Protein AF-A0A497MK17-F1 (afdb_monomer_lite)

Radius of gyration: 34.07 Å; chains: 1; bounding box: 83×104×86 Å

Structure (mmCIF, N/CA/C/O backbone):
data_AF-A0A497MK17-F1
#
_entry.id   AF-A0A497MK17-F1
#
loop_
_atom_site.group_PDB
_atom_site.id
_atom_site.type_symbol
_atom_site.label_atom_id
_atom_site.label_alt_id
_atom_site.label_comp_id
_atom_site.label_asym_id
_atom_site.label_entity_id
_atom_site.label_seq_id
_atom_site.pdbx_PDB_ins_code
_atom_site.Cartn_x
_atom_site.Cartn_y
_atom_site.Cartn_z
_atom_site.occupancy
_atom_site.B_iso_or_equiv
_atom_site.auth_seq_id
_atom_site.auth_comp_id
_atom_site.auth_asym_id
_atom_site.auth_atom_id
_atom_site.pdbx_PDB_model_num
ATOM 1 N N . MET A 1 1 ? 53.153 -85.522 34.884 1.00 36.31 1 MET A N 1
ATOM 2 C CA . MET A 1 1 ? 54.191 -84.883 35.712 1.00 36.31 1 MET A CA 1
ATOM 3 C C . MET A 1 1 ? 54.367 -83.463 35.193 1.00 36.31 1 MET A C 1
ATOM 5 O O . MET A 1 1 ? 54.754 -83.305 34.047 1.00 36.31 1 MET A O 1
ATOM 9 N N . ASP A 1 2 ? 53.894 -82.508 35.996 1.00 34.88 2 ASP A N 1
ATOM 10 C CA . ASP A 1 2 ? 54.235 -81.077 36.121 1.00 34.88 2 ASP A CA 1
ATOM 11 C C . ASP A 1 2 ? 54.363 -80.155 34.881 1.00 34.88 2 ASP A C 1
ATOM 13 O O . ASP A 1 2 ? 55.391 -80.117 34.222 1.00 34.88 2 ASP A O 1
ATOM 17 N N . ASN A 1 3 ? 53.270 -79.407 34.616 1.00 34.56 3 ASN A N 1
ATOM 18 C CA . ASN A 1 3 ? 53.079 -77.928 34.655 1.00 34.56 3 ASN A CA 1
ATOM 19 C C . ASN A 1 3 ? 54.159 -76.956 34.082 1.00 34.56 3 ASN A C 1
ATOM 21 O O . ASN A 1 3 ? 55.342 -77.255 34.132 1.00 34.56 3 ASN A O 1
ATOM 25 N N . PRO A 1 4 ? 53.852 -75.653 33.874 1.00 50.00 4 PRO A N 1
ATOM 26 C CA . PRO A 1 4 ? 52.882 -74.952 33.009 1.00 50.00 4 PRO A CA 1
ATOM 27 C C . PRO A 1 4 ? 53.588 -73.941 32.064 1.00 50.00 4 PRO A C 1
ATOM 29 O O . PRO A 1 4 ? 54.756 -73.631 32.257 1.00 50.00 4 PRO A O 1
ATOM 32 N N . SER A 1 5 ? 52.870 -73.323 31.112 1.00 40.22 5 SER A N 1
ATOM 33 C CA . SER A 1 5 ? 52.826 -71.846 30.916 1.00 40.22 5 SER A CA 1
ATOM 34 C C . SER A 1 5 ? 52.128 -71.453 29.603 1.00 40.22 5 SER A C 1
ATOM 36 O O . SER A 1 5 ? 52.607 -71.697 28.501 1.00 40.22 5 SER A O 1
ATOM 38 N N . LYS A 1 6 ? 50.966 -70.803 29.743 1.00 46.78 6 LYS A N 1
ATOM 39 C CA . LYS A 1 6 ? 50.322 -69.985 28.708 1.00 46.78 6 LYS A CA 1
ATOM 40 C C . LYS A 1 6 ? 50.765 -68.539 28.919 1.00 46.78 6 LYS A C 1
ATOM 42 O O . LYS A 1 6 ? 50.464 -67.984 29.971 1.00 46.78 6 LYS A O 1
ATOM 47 N N . LEU A 1 7 ? 51.387 -67.922 27.919 1.00 41.62 7 LEU A N 1
ATOM 48 C CA . LEU A 1 7 ? 51.485 -66.467 27.794 1.00 41.62 7 LEU A CA 1
ATOM 49 C C . LEU A 1 7 ? 51.207 -66.089 26.333 1.00 41.62 7 LEU A C 1
ATOM 51 O O . LEU A 1 7 ? 51.935 -66.478 25.425 1.00 41.62 7 LEU A O 1
ATOM 55 N N . LEU A 1 8 ? 50.095 -65.381 26.131 1.00 38.47 8 LEU A N 1
ATOM 56 C CA . LEU A 1 8 ? 49.732 -64.687 24.893 1.00 38.47 8 LEU A CA 1
ATOM 57 C C . LEU A 1 8 ? 50.521 -63.365 24.803 1.00 38.47 8 LEU A C 1
ATOM 59 O O . LEU A 1 8 ? 50.794 -62.767 25.847 1.00 38.47 8 LEU A O 1
ATOM 63 N N . PRO A 1 9 ? 50.871 -62.880 23.599 1.00 43.41 9 PRO A N 1
ATOM 64 C CA . PRO A 1 9 ? 51.649 -61.659 23.443 1.00 43.41 9 PRO A CA 1
ATOM 65 C C . PRO A 1 9 ? 50.778 -60.401 23.583 1.00 43.41 9 PRO A C 1
ATOM 67 O O . PRO A 1 9 ? 49.656 -60.329 23.084 1.00 43.41 9 PRO A O 1
ATOM 70 N N . VAL A 1 10 ? 51.346 -59.399 24.254 1.00 38.72 10 VAL A N 1
ATOM 71 C CA . VAL A 1 10 ? 50.830 -58.033 24.404 1.00 38.72 10 VAL A CA 1
ATOM 72 C C . VAL A 1 10 ? 50.981 -57.293 23.071 1.00 38.72 10 VAL A C 1
ATOM 74 O O . VAL A 1 10 ? 52.091 -57.163 22.559 1.00 38.72 10 VAL A O 1
ATOM 77 N N . ALA A 1 11 ? 49.874 -56.802 22.511 1.00 41.56 11 ALA A N 1
ATOM 78 C CA . ALA A 1 11 ? 49.880 -55.927 21.343 1.00 41.56 11 ALA A CA 1
ATOM 79 C C . ALA A 1 11 ? 50.104 -54.467 21.773 1.00 41.56 11 ALA A C 1
ATOM 81 O O . ALA A 1 11 ? 49.399 -53.932 22.626 1.00 41.56 11 ALA A O 1
ATOM 82 N N . LEU A 1 12 ? 51.112 -53.846 21.165 1.00 37.16 12 LEU A N 1
ATOM 83 C CA . LEU A 1 12 ? 51.547 -52.467 21.356 1.00 37.16 12 LEU A CA 1
ATOM 84 C C . LEU A 1 12 ? 50.586 -51.521 20.607 1.00 37.16 12 LEU A C 1
ATOM 86 O O . LEU A 1 12 ? 50.568 -51.511 19.378 1.00 37.16 12 LEU A O 1
ATOM 90 N N . THR A 1 13 ? 49.771 -50.733 21.309 1.00 39.12 13 THR A N 1
ATOM 91 C CA . THR A 1 13 ? 48.928 -49.702 20.678 1.00 39.12 13 THR A CA 1
ATOM 92 C C . THR A 1 13 ? 49.702 -48.395 20.538 1.00 39.12 13 THR A C 1
ATOM 94 O O . THR A 1 13 ? 49.960 -47.704 21.522 1.00 39.12 13 THR A O 1
ATOM 97 N N . THR A 1 14 ? 50.071 -48.054 19.305 1.00 40.53 14 THR A N 1
ATOM 98 C CA . THR A 1 14 ? 50.633 -46.755 18.922 1.00 40.53 14 THR A CA 1
ATOM 99 C C . THR A 1 14 ? 49.498 -45.745 18.735 1.00 40.53 14 THR A C 1
ATOM 101 O O . THR A 1 14 ? 48.684 -45.884 17.825 1.00 40.53 14 THR A O 1
ATOM 104 N N . THR A 1 15 ? 49.430 -44.723 19.586 1.00 38.81 15 THR A N 1
ATOM 105 C CA . THR A 1 15 ? 48.470 -43.618 19.450 1.00 38.81 15 THR A CA 1
ATOM 106 C C . THR A 1 15 ? 48.981 -42.611 18.419 1.00 38.81 15 THR A C 1
ATOM 108 O O . THR A 1 15 ? 49.971 -41.924 18.659 1.00 38.81 15 THR A O 1
ATOM 111 N N . ILE A 1 16 ? 48.303 -42.508 17.274 1.00 39.47 16 ILE A N 1
ATOM 112 C CA . ILE A 1 16 ? 48.490 -41.428 16.295 1.00 39.47 16 ILE A CA 1
ATOM 113 C C . ILE A 1 16 ? 47.596 -40.260 16.726 1.00 39.47 16 ILE A C 1
ATOM 115 O O . ILE A 1 16 ? 46.372 -40.372 16.700 1.00 39.47 16 ILE A O 1
ATOM 119 N N . ILE A 1 17 ? 48.195 -39.137 17.131 1.00 40.22 17 ILE A N 1
ATOM 120 C CA . ILE A 1 17 ? 47.468 -37.879 17.347 1.00 40.22 17 ILE A CA 1
ATOM 121 C C . ILE A 1 17 ? 47.306 -37.209 15.980 1.00 40.22 17 ILE A C 1
ATOM 123 O O . ILE A 1 17 ? 48.248 -36.636 15.437 1.00 40.22 17 ILE A O 1
ATOM 127 N N . LEU A 1 18 ? 46.106 -37.320 15.409 1.00 38.41 18 LEU A N 1
ATOM 128 C CA . LEU A 1 18 ? 45.709 -36.625 14.188 1.00 38.41 18 LEU A CA 1
ATOM 129 C C . LEU A 1 18 ? 45.312 -35.188 14.558 1.00 38.41 18 LEU A C 1
ATOM 131 O O . LEU A 1 18 ? 44.236 -34.950 15.105 1.00 38.41 18 LEU A O 1
ATOM 135 N N . LEU A 1 19 ? 46.202 -34.230 14.300 1.00 39.19 19 LEU A N 1
ATOM 136 C CA . LEU A 1 19 ? 45.935 -32.806 14.491 1.00 39.19 19 LEU A CA 1
ATOM 137 C C . LEU A 1 19 ? 44.990 -32.329 13.371 1.00 39.19 19 LEU A C 1
ATOM 139 O O . LEU A 1 19 ? 45.428 -32.022 12.264 1.00 39.19 19 LEU A O 1
ATOM 143 N N . LEU A 1 20 ? 43.682 -32.318 13.643 1.00 38.72 20 LEU A N 1
ATOM 144 C CA . LEU A 1 20 ? 42.678 -31.726 12.757 1.00 38.72 20 LEU A CA 1
ATOM 145 C C . LEU A 1 20 ? 42.885 -30.202 12.726 1.00 38.72 20 LEU A C 1
ATOM 147 O O . LEU A 1 20 ? 42.501 -29.490 13.654 1.00 38.72 20 LEU A O 1
ATOM 151 N N . LEU A 1 21 ? 43.490 -29.690 11.655 1.00 46.25 21 LEU A N 1
ATOM 152 C CA . LEU A 1 21 ? 43.414 -28.273 11.310 1.00 46.25 21 LEU A CA 1
ATOM 153 C C . LEU A 1 21 ? 41.966 -27.970 10.907 1.00 46.25 21 LEU A C 1
ATOM 155 O O . LEU A 1 21 ? 41.548 -28.257 9.788 1.00 46.25 21 LEU A O 1
ATOM 159 N N . LEU A 1 22 ? 41.190 -27.417 11.839 1.00 42.69 22 LEU A N 1
ATOM 160 C CA . LEU A 1 22 ? 39.907 -26.788 11.543 1.00 42.69 22 LEU A CA 1
ATOM 161 C C . LEU A 1 22 ? 40.177 -25.590 10.624 1.00 42.69 22 LEU A C 1
ATOM 163 O O . LEU A 1 22 ? 40.545 -24.513 11.090 1.00 42.69 22 LEU A O 1
ATOM 167 N N . THR A 1 23 ? 40.012 -25.761 9.313 1.00 48.44 23 THR A N 1
ATOM 168 C CA . THR A 1 23 ? 39.827 -24.620 8.416 1.00 48.44 23 THR A CA 1
ATOM 169 C C . THR A 1 23 ? 38.509 -23.973 8.810 1.00 48.44 23 THR A C 1
ATOM 171 O O . THR A 1 23 ? 37.441 -24.473 8.454 1.00 48.44 23 THR A O 1
ATOM 174 N N . VAL A 1 24 ? 38.574 -22.900 9.600 1.00 51.56 24 VAL A N 1
ATOM 175 C CA . VAL A 1 24 ? 37.422 -22.023 9.804 1.00 51.56 24 VAL A CA 1
ATOM 176 C C . VAL A 1 24 ? 37.037 -21.544 8.405 1.00 51.56 24 VAL A C 1
ATOM 178 O O . VAL A 1 24 ? 37.889 -20.940 7.745 1.00 51.56 24 VAL A O 1
ATOM 181 N N . PRO A 1 25 ? 35.834 -21.859 7.890 1.00 52.19 25 PRO A N 1
ATOM 182 C CA . PRO A 1 25 ? 35.406 -21.292 6.625 1.00 52.19 25 PRO A CA 1
ATOM 183 C C . PRO A 1 25 ? 35.499 -19.777 6.774 1.00 52.19 25 PRO A C 1
ATOM 185 O O . PRO A 1 25 ? 34.979 -19.222 7.744 1.00 52.19 25 PRO A O 1
ATOM 188 N N . ALA A 1 26 ? 36.228 -19.126 5.864 1.00 53.94 26 ALA A N 1
ATOM 189 C CA . ALA A 1 26 ? 36.240 -17.675 5.799 1.00 53.94 26 ALA A CA 1
ATOM 190 C C . ALA A 1 26 ? 34.779 -17.222 5.822 1.00 53.94 26 ALA A C 1
ATOM 192 O O . ALA A 1 26 ? 33.980 -17.710 5.017 1.00 53.94 26 ALA A O 1
ATOM 193 N N . ALA A 1 27 ? 34.420 -16.377 6.791 1.00 50.16 27 ALA A N 1
ATOM 194 C CA . ALA A 1 27 ? 33.100 -15.774 6.825 1.00 50.16 27 ALA A CA 1
ATOM 195 C C . ALA A 1 27 ? 32.858 -15.188 5.433 1.00 50.16 27 ALA A C 1
ATOM 197 O O . ALA A 1 27 ? 33.664 -14.378 4.964 1.00 50.16 27 ALA A O 1
ATOM 198 N N . ALA A 1 28 ? 31.821 -15.673 4.743 1.00 53.06 28 ALA A N 1
ATOM 199 C CA . ALA A 1 28 ? 31.424 -15.101 3.468 1.00 53.06 28 ALA A CA 1
ATOM 200 C C . ALA A 1 28 ? 31.326 -13.580 3.664 1.00 53.06 28 ALA A C 1
ATOM 202 O O . ALA A 1 28 ? 30.844 -13.157 4.724 1.00 53.06 28 ALA A O 1
ATOM 203 N N . PRO A 1 29 ? 31.826 -12.762 2.719 1.00 50.34 29 PRO A N 1
ATOM 204 C CA . PRO A 1 29 ? 31.683 -11.319 2.832 1.00 50.34 29 PRO A CA 1
ATOM 205 C C . PRO A 1 29 ? 30.213 -11.026 3.113 1.00 50.34 29 PRO A C 1
ATOM 207 O O . PRO A 1 29 ? 29.341 -11.635 2.489 1.00 50.34 29 PRO A O 1
ATOM 210 N N . ALA A 1 30 ? 29.942 -10.164 4.094 1.00 52.16 30 ALA A N 1
ATOM 211 C CA . ALA A 1 30 ? 28.589 -9.704 4.344 1.00 52.16 30 ALA A CA 1
ATOM 212 C C . ALA A 1 30 ? 28.082 -9.103 3.030 1.00 52.16 30 ALA A C 1
ATOM 214 O O . ALA A 1 30 ? 28.537 -8.043 2.610 1.00 52.16 30 ALA A O 1
ATOM 215 N N . THR A 1 31 ? 27.224 -9.833 2.322 1.00 58.00 31 THR A N 1
ATOM 216 C CA . THR A 1 31 ? 26.564 -9.316 1.133 1.00 58.00 31 THR A CA 1
ATOM 217 C C . THR A 1 31 ? 25.618 -8.245 1.629 1.00 58.00 31 THR A C 1
ATOM 219 O O . THR A 1 31 ? 24.621 -8.573 2.275 1.00 58.00 31 THR A O 1
ATOM 222 N N . ASN A 1 32 ? 25.957 -6.983 1.379 1.00 87.88 32 ASN A N 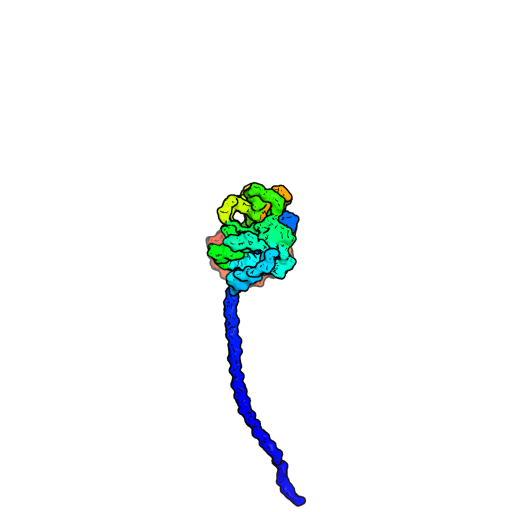1
ATOM 223 C CA . ASN A 1 32 ? 25.014 -5.896 1.569 1.00 87.88 32 ASN A CA 1
ATOM 224 C C . ASN A 1 32 ? 23.816 -6.169 0.657 1.00 87.88 32 ASN A C 1
ATOM 226 O O . ASN A 1 32 ? 23.968 -6.510 -0.517 1.00 87.88 32 ASN A O 1
ATOM 230 N N . TYR A 1 33 ? 22.620 -6.103 1.217 1.00 93.81 33 TYR A N 1
ATOM 231 C CA . TYR A 1 33 ? 21.381 -6.199 0.468 1.00 93.81 33 TYR A CA 1
ATOM 232 C C . TYR A 1 33 ? 20.395 -5.183 1.020 1.00 93.81 33 TYR A C 1
ATOM 234 O O . TYR A 1 33 ? 20.450 -4.849 2.203 1.00 93.81 33 TYR A O 1
ATOM 242 N N . VAL A 1 34 ? 19.482 -4.741 0.163 1.00 96.50 34 VAL A N 1
ATOM 243 C CA . VAL A 1 34 ? 18.329 -3.924 0.551 1.00 96.50 34 VAL A CA 1
ATOM 244 C C . VAL A 1 34 ? 17.051 -4.644 0.156 1.00 96.50 34 VAL A C 1
ATOM 246 O O . VAL A 1 34 ? 17.003 -5.346 -0.858 1.00 96.50 34 VAL A O 1
ATOM 249 N N . THR A 1 35 ? 16.011 -4.505 0.963 1.00 97.69 35 THR A N 1
ATOM 250 C CA . THR A 1 35 ? 14.670 -4.991 0.658 1.00 97.69 35 THR A CA 1
ATOM 251 C C . THR A 1 35 ? 13.776 -3.810 0.325 1.00 97.69 35 THR A C 1
ATOM 253 O O . THR A 1 35 ? 13.533 -2.945 1.161 1.00 97.69 35 THR A O 1
ATOM 256 N N . VAL A 1 36 ? 13.246 -3.799 -0.894 1.00 97.94 36 VAL A N 1
ATOM 257 C CA . VAL A 1 36 ? 12.368 -2.731 -1.395 1.00 97.94 36 VAL A CA 1
ATOM 258 C C . VAL A 1 36 ? 10.980 -3.282 -1.705 1.00 97.94 36 VAL A C 1
ATOM 260 O O . VAL A 1 36 ? 10.807 -4.479 -1.955 1.00 97.94 36 VAL A O 1
ATOM 263 N N . ASN A 1 37 ? 9.976 -2.411 -1.694 1.00 97.12 37 ASN A N 1
ATOM 264 C CA . ASN A 1 37 ? 8.609 -2.732 -2.083 1.00 97.12 37 ASN A CA 1
ATOM 265 C C . ASN A 1 37 ? 8.430 -2.413 -3.570 1.00 97.12 37 ASN A C 1
ATOM 267 O O . ASN A 1 37 ? 8.542 -1.258 -3.971 1.00 97.12 37 ASN A O 1
ATOM 271 N N . VAL A 1 38 ? 8.118 -3.412 -4.394 1.00 98.06 38 VAL A N 1
ATOM 272 C CA . VAL A 1 38 ? 7.791 -3.196 -5.809 1.00 98.06 38 VAL A CA 1
ATOM 273 C C . VAL A 1 38 ? 6.286 -3.330 -6.002 1.00 98.06 38 VAL A C 1
ATOM 275 O O . VAL A 1 38 ? 5.634 -4.229 -5.464 1.00 98.06 38 VAL A O 1
ATOM 278 N N . ARG A 1 39 ? 5.719 -2.411 -6.777 1.00 96.19 39 ARG A N 1
ATOM 279 C CA . ARG A 1 39 ? 4.296 -2.377 -7.099 1.00 96.19 39 ARG A CA 1
ATOM 280 C C . ARG A 1 39 ? 4.123 -2.127 -8.584 1.00 96.19 39 ARG A C 1
ATOM 282 O O . ARG A 1 39 ? 4.725 -1.208 -9.117 1.00 96.19 39 ARG A O 1
ATOM 289 N N . ILE A 1 40 ? 3.309 -2.940 -9.243 1.00 95.31 40 ILE A N 1
ATOM 290 C CA . ILE A 1 40 ? 3.046 -2.853 -10.678 1.00 95.31 40 ILE A CA 1
ATOM 291 C C . ILE A 1 40 ? 1.542 -2.772 -10.881 1.00 95.31 40 ILE A C 1
ATOM 293 O O . ILE A 1 40 ? 0.815 -3.724 -10.594 1.00 95.31 40 ILE A O 1
ATOM 297 N N . GLU A 1 41 ? 1.078 -1.633 -11.376 1.00 93.00 41 GLU A N 1
ATOM 298 C CA . GLU A 1 41 ? -0.342 -1.334 -11.541 1.00 93.00 41 GLU A CA 1
ATOM 299 C C . GLU A 1 41 ? -0.680 -1.100 -13.013 1.00 93.00 41 GLU A C 1
ATOM 301 O O . GLU A 1 41 ? -0.028 -0.326 -13.707 1.00 93.00 41 GLU A O 1
ATOM 306 N N . SER A 1 42 ? -1.743 -1.730 -13.494 1.00 86.19 42 SER A N 1
ATOM 307 C CA . SER A 1 42 ? -2.328 -1.467 -14.804 1.00 86.19 42 SER A CA 1
ATOM 308 C C . SER A 1 42 ? -3.716 -0.881 -14.626 1.00 86.19 42 SER A C 1
ATOM 310 O O . SER A 1 42 ? -4.515 -1.376 -13.832 1.00 86.19 42 SER A O 1
ATOM 312 N N . LEU A 1 43 ? -4.036 0.159 -15.391 1.00 77.38 43 LEU A N 1
ATOM 313 C CA . LEU A 1 43 ? -5.400 0.689 -15.425 1.00 77.38 43 LEU A CA 1
ATOM 314 C C . LEU A 1 43 ? -6.414 -0.347 -15.908 1.00 77.38 43 LEU A C 1
ATOM 316 O O . LEU A 1 43 ? -7.528 -0.406 -15.395 1.00 77.38 43 LEU A O 1
ATOM 320 N N . ASN A 1 44 ? -6.022 -1.160 -16.889 1.00 75.56 44 ASN A N 1
ATOM 321 C CA . ASN A 1 44 ? -6.922 -2.114 -17.530 1.00 75.56 44 ASN A CA 1
ATOM 322 C C . ASN A 1 44 ? -7.065 -3.398 -16.707 1.00 75.56 44 ASN A C 1
ATOM 324 O O . ASN A 1 44 ? -8.145 -3.982 -16.658 1.00 75.56 44 ASN A O 1
ATOM 328 N N . SER A 1 45 ? -5.981 -3.820 -16.054 1.00 80.12 45 SER A N 1
ATOM 329 C CA . SER A 1 45 ? -5.882 -5.145 -15.426 1.00 80.12 45 SER A CA 1
ATOM 330 C C . SER A 1 45 ? -5.754 -5.095 -13.896 1.00 80.12 45 SER A C 1
ATOM 332 O O . SER A 1 45 ? -5.746 -6.138 -13.247 1.00 80.12 45 SER A O 1
ATOM 334 N N . GLY A 1 46 ? -5.676 -3.902 -13.294 1.00 85.75 46 GLY A N 1
ATOM 335 C CA . GLY A 1 46 ? -5.411 -3.713 -11.865 1.00 85.75 46 GLY A CA 1
ATOM 336 C C . GLY A 1 46 ? -3.956 -4.014 -11.485 1.00 85.75 46 GLY A C 1
ATOM 337 O O . GLY A 1 46 ? -3.052 -3.914 -12.314 1.00 85.75 46 GLY A O 1
ATOM 338 N N . THR A 1 47 ? -3.715 -4.388 -10.223 1.00 91.88 47 THR A N 1
ATOM 339 C CA . THR A 1 47 ? -2.379 -4.796 -9.756 1.00 91.88 47 THR A CA 1
ATOM 340 C C . THR A 1 47 ? -1.920 -6.038 -10.518 1.00 91.88 47 THR A C 1
ATOM 342 O O . THR A 1 47 ? -2.506 -7.108 -10.361 1.00 91.88 47 THR A O 1
ATOM 345 N N . ILE A 1 48 ? -0.842 -5.901 -11.287 1.00 93.50 48 ILE A N 1
ATOM 346 C CA . ILE A 1 48 ? -0.138 -7.017 -11.930 1.00 93.50 48 ILE A CA 1
ATOM 347 C C . ILE A 1 48 ? 0.715 -7.741 -10.891 1.00 93.50 48 ILE A C 1
ATOM 349 O O . ILE A 1 48 ? 0.720 -8.967 -10.830 1.00 93.50 48 ILE A O 1
ATOM 353 N N . TRP A 1 49 ? 1.429 -6.978 -10.060 1.00 95.94 49 TRP A N 1
ATOM 354 C CA . TRP A 1 49 ? 2.296 -7.534 -9.030 1.00 95.94 49 TRP A CA 1
ATOM 355 C C . TRP A 1 49 ? 2.493 -6.556 -7.871 1.00 95.94 49 TRP A C 1
ATOM 357 O O . TRP A 1 49 ? 2.558 -5.344 -8.070 1.00 95.94 49 TRP A O 1
ATOM 367 N N . TYR A 1 50 ? 2.596 -7.082 -6.654 1.00 95.25 50 TYR A N 1
ATOM 368 C CA . TYR A 1 50 ? 2.960 -6.323 -5.461 1.00 95.25 50 TYR A CA 1
ATOM 369 C C . TYR A 1 50 ? 3.701 -7.237 -4.489 1.00 95.25 50 TYR A C 1
ATOM 371 O O . TYR A 1 50 ? 3.234 -8.343 -4.211 1.00 95.25 50 TYR A O 1
ATOM 379 N N . GLY A 1 51 ? 4.826 -6.772 -3.956 1.00 95.56 51 GLY A N 1
ATOM 380 C CA . GLY A 1 51 ? 5.613 -7.557 -3.018 1.00 95.56 51 GLY A CA 1
ATOM 381 C C . GLY A 1 51 ? 6.957 -6.930 -2.679 1.00 95.56 51 GLY A C 1
ATOM 382 O O . GLY A 1 51 ? 7.333 -5.877 -3.192 1.00 95.56 51 GLY A O 1
ATOM 383 N N . LYS A 1 52 ? 7.684 -7.611 -1.795 1.00 97.44 52 LYS A N 1
ATOM 384 C CA . LYS A 1 52 ? 9.038 -7.232 -1.393 1.00 97.44 52 LYS A CA 1
ATOM 385 C C . LYS A 1 52 ? 10.066 -8.012 -2.195 1.00 97.44 52 LYS A C 1
ATOM 387 O O . LYS A 1 52 ? 9.938 -9.225 -2.335 1.00 97.44 52 LYS A O 1
ATOM 392 N N . VAL A 1 53 ? 11.108 -7.331 -2.659 1.00 98.19 53 VAL A N 1
ATOM 393 C CA . VAL A 1 53 ? 12.252 -7.957 -3.330 1.00 98.19 53 VAL A CA 1
ATOM 394 C C . VAL A 1 53 ? 13.541 -7.602 -2.606 1.00 98.19 53 VAL A C 1
ATOM 396 O O . VAL A 1 53 ? 13.723 -6.464 -2.184 1.00 98.19 53 VAL A O 1
ATOM 399 N N . THR A 1 54 ? 14.437 -8.579 -2.476 1.00 97.62 54 THR A N 1
ATOM 400 C CA . THR A 1 54 ? 15.770 -8.384 -1.895 1.00 97.62 54 THR A CA 1
ATOM 401 C C . THR A 1 54 ? 16.793 -8.207 -3.012 1.00 97.62 54 THR A C 1
ATOM 403 O O . THR A 1 54 ? 16.916 -9.065 -3.894 1.00 97.62 54 THR A O 1
ATOM 406 N N . LEU A 1 55 ? 17.515 -7.089 -2.969 1.00 97.38 55 LEU A N 1
ATOM 407 C CA . LEU A 1 55 ? 18.463 -6.641 -3.981 1.00 97.38 55 LEU A CA 1
ATOM 408 C C . LEU A 1 55 ? 19.890 -6.753 -3.426 1.00 97.38 55 LEU A C 1
ATOM 410 O O . LEU A 1 55 ? 20.257 -5.978 -2.540 1.00 97.38 55 LEU A O 1
ATOM 414 N N . PRO A 1 56 ? 20.699 -7.716 -3.896 1.00 95.81 56 PRO A N 1
ATOM 415 C CA . PRO A 1 56 ? 22.098 -7.804 -3.500 1.00 95.81 56 PRO A CA 1
ATOM 416 C C . PRO A 1 56 ? 22.903 -6.629 -4.063 1.00 95.81 56 PRO A C 1
ATOM 418 O O . PRO A 1 56 ? 22.656 -6.182 -5.183 1.00 95.81 56 PRO A O 1
ATOM 421 N N . ASP A 1 57 ? 23.908 -6.190 -3.313 1.00 92.50 57 ASP A N 1
ATOM 422 C CA . ASP A 1 57 ? 24.963 -5.285 -3.771 1.00 92.50 57 ASP A CA 1
ATOM 423 C C . ASP A 1 57 ? 25.872 -6.028 -4.764 1.00 92.50 57 ASP A C 1
ATOM 425 O O . ASP A 1 57 ? 26.865 -6.671 -4.415 1.00 92.50 57 ASP A O 1
ATOM 429 N N . SER A 1 58 ? 25.419 -6.080 -6.014 1.00 93.62 58 SER A N 1
ATOM 430 C CA . SER A 1 58 ? 26.107 -6.756 -7.108 1.00 93.62 58 SER A CA 1
ATOM 431 C C . SER A 1 58 ? 25.616 -6.239 -8.452 1.00 93.62 58 SER A C 1
ATOM 433 O O . SER A 1 58 ? 24.466 -5.822 -8.591 1.00 93.62 58 SER A O 1
ATOM 435 N N . SER A 1 59 ? 26.472 -6.325 -9.464 1.00 96.06 59 SER A N 1
ATOM 436 C CA . SER A 1 59 ? 26.087 -6.066 -10.847 1.00 96.06 59 SER A CA 1
ATOM 437 C C . SER A 1 59 ? 25.120 -7.122 -11.382 1.00 96.06 59 SER A C 1
ATOM 439 O O . SER A 1 59 ? 25.177 -8.284 -10.974 1.00 96.06 59 SER A O 1
ATOM 441 N N . PHE A 1 60 ? 24.320 -6.760 -12.380 1.00 96.31 60 PHE A N 1
ATOM 442 C CA . PHE A 1 60 ? 23.444 -7.698 -13.082 1.00 96.31 60 PHE A CA 1
ATOM 443 C C . PHE A 1 60 ? 23.366 -7.385 -14.575 1.00 96.31 60 PHE A C 1
ATOM 445 O O . PHE A 1 60 ? 23.630 -6.258 -14.996 1.00 96.31 60 PHE A O 1
ATOM 452 N N . THR A 1 61 ? 23.017 -8.393 -15.373 1.00 97.12 61 THR A N 1
ATOM 453 C CA . THR A 1 61 ? 22.911 -8.277 -16.830 1.00 97.12 61 THR A CA 1
ATOM 454 C C . THR A 1 61 ? 21.469 -8.452 -17.277 1.00 97.12 61 THR A C 1
ATOM 456 O O . THR A 1 61 ? 20.792 -9.380 -16.841 1.00 97.12 61 THR A O 1
ATOM 459 N N . VAL A 1 62 ? 21.030 -7.586 -18.186 1.00 96.25 62 VAL A N 1
ATOM 460 C CA . VAL A 1 62 ? 19.722 -7.644 -18.849 1.00 96.25 62 VAL A CA 1
ATOM 461 C C . VAL A 1 62 ? 19.897 -7.653 -20.363 1.00 96.25 62 VAL A C 1
ATOM 463 O O . VAL A 1 62 ? 20.894 -7.145 -20.878 1.00 96.25 62 VAL A O 1
ATOM 466 N N . THR A 1 63 ? 18.927 -8.208 -21.086 1.00 96.69 63 THR A N 1
ATOM 467 C CA . THR A 1 63 ? 18.941 -8.265 -22.554 1.00 96.69 63 THR A CA 1
ATOM 468 C C . THR A 1 63 ? 17.806 -7.419 -23.122 1.00 96.69 63 THR A C 1
ATOM 470 O O . THR A 1 63 ? 16.645 -7.586 -22.749 1.00 96.69 63 THR A O 1
ATOM 473 N N . ALA A 1 64 ? 18.143 -6.495 -24.021 1.00 96.56 64 ALA A N 1
ATOM 474 C CA . ALA A 1 64 ? 17.177 -5.666 -24.728 1.00 96.56 64 ALA A CA 1
ATOM 475 C C . ALA A 1 64 ? 16.521 -6.422 -25.891 1.00 96.56 64 ALA A C 1
ATOM 477 O O . ALA A 1 64 ? 17.016 -7.440 -26.371 1.00 96.56 64 ALA A O 1
ATOM 478 N N . THR A 1 65 ? 15.406 -5.888 -26.383 1.00 95.69 65 THR A N 1
ATOM 479 C CA . THR A 1 65 ? 14.662 -6.435 -27.533 1.00 95.69 65 THR A CA 1
ATOM 480 C C . THR A 1 65 ? 15.462 -6.443 -28.838 1.00 95.69 65 THR A C 1
ATOM 482 O O . THR A 1 65 ? 15.159 -7.241 -29.722 1.00 95.69 65 THR A O 1
ATOM 485 N N . SER A 1 66 ? 16.514 -5.628 -28.950 1.00 95.56 66 SER A N 1
ATOM 486 C CA . SER A 1 66 ? 17.505 -5.697 -30.033 1.00 95.56 66 SER A CA 1
ATOM 487 C C . SER A 1 66 ? 18.370 -6.966 -30.011 1.00 95.56 66 SER A C 1
ATOM 489 O O . SER A 1 66 ? 19.044 -7.260 -30.996 1.00 95.56 66 SER A O 1
ATOM 491 N N . GLY A 1 67 ? 18.376 -7.705 -28.897 1.00 96.31 67 GLY A N 1
ATOM 492 C CA . GLY A 1 67 ? 19.263 -8.840 -28.635 1.00 96.31 67 GLY A CA 1
ATOM 493 C C . GLY A 1 67 ? 20.573 -8.468 -27.932 1.00 96.31 67 GLY A C 1
ATOM 494 O O . GLY A 1 67 ? 21.333 -9.363 -27.564 1.00 96.31 67 GLY A O 1
ATOM 495 N N . ASN A 1 68 ? 20.844 -7.178 -27.710 1.00 96.75 68 ASN A N 1
ATOM 496 C CA . ASN A 1 68 ? 22.035 -6.729 -26.991 1.00 96.75 68 ASN A CA 1
ATOM 497 C C . ASN A 1 68 ? 21.904 -6.961 -25.480 1.00 96.75 68 ASN A C 1
ATOM 499 O O . ASN A 1 68 ? 20.843 -6.732 -24.897 1.00 96.75 68 ASN A O 1
ATOM 503 N N . SER A 1 69 ? 23.005 -7.353 -24.838 1.00 96.81 69 SER A N 1
ATOM 504 C CA . SER A 1 69 ? 23.086 -7.498 -23.381 1.00 96.81 69 SER A CA 1
ATOM 505 C C . SER A 1 69 ? 23.824 -6.326 -22.742 1.00 96.81 69 SER A C 1
ATOM 507 O O . SER A 1 69 ? 24.854 -5.879 -23.245 1.00 96.81 69 SER A O 1
ATOM 509 N N . TYR A 1 70 ? 23.315 -5.871 -21.601 1.00 96.00 70 TYR A N 1
ATOM 510 C CA . TYR A 1 70 ? 23.802 -4.713 -20.860 1.00 96.00 70 TYR A CA 1
ATOM 511 C C . TYR A 1 70 ? 24.027 -5.080 -19.400 1.00 96.00 70 TYR A C 1
ATOM 513 O O . TYR A 1 70 ? 23.137 -5.638 -18.761 1.00 96.00 70 TYR A O 1
ATOM 521 N N . THR A 1 71 ? 25.205 -4.753 -18.871 1.00 96.62 71 THR A N 1
ATOM 522 C CA . THR A 1 71 ? 25.543 -4.976 -17.460 1.00 96.62 71 THR A CA 1
ATOM 523 C C . THR A 1 71 ? 25.453 -3.667 -16.692 1.00 96.62 71 THR A C 1
ATOM 525 O O . THR A 1 71 ? 26.134 -2.697 -17.033 1.00 96.62 71 THR A O 1
ATOM 528 N N . LEU A 1 72 ? 24.619 -3.643 -15.656 1.00 95.44 72 LEU A N 1
ATOM 529 C CA . LEU A 1 72 ? 24.491 -2.531 -14.721 1.00 95.44 72 LEU A CA 1
ATOM 530 C C . LEU A 1 72 ? 25.367 -2.801 -13.498 1.00 95.44 72 LEU A C 1
ATOM 532 O O . LEU A 1 72 ? 25.488 -3.946 -13.063 1.00 95.44 72 LEU A O 1
ATOM 536 N N . SER A 1 73 ? 25.976 -1.750 -12.949 1.00 94.62 73 SER A N 1
ATOM 537 C CA . SER A 1 73 ? 26.935 -1.856 -11.842 1.00 94.62 73 SER A CA 1
ATOM 538 C C . SER A 1 73 ? 26.305 -2.313 -10.527 1.00 94.62 73 SER A C 1
ATOM 540 O O . SER A 1 73 ? 27.003 -2.928 -9.729 1.00 94.62 73 SER A O 1
ATOM 542 N N . SER A 1 74 ? 25.009 -2.057 -10.325 1.00 95.19 74 SER A N 1
ATOM 543 C CA . SER A 1 74 ? 24.276 -2.422 -9.112 1.00 95.19 74 SER A CA 1
ATOM 544 C C . SER A 1 74 ? 22.840 -2.849 -9.420 1.00 95.19 74 SER A C 1
ATOM 546 O O . SER A 1 74 ? 22.135 -2.227 -10.220 1.00 95.19 74 SER A O 1
ATOM 548 N N . MET A 1 75 ? 22.401 -3.924 -8.765 1.00 96.31 75 MET A N 1
ATOM 549 C CA . MET A 1 75 ? 21.025 -4.420 -8.762 1.00 96.31 75 MET A CA 1
ATOM 550 C C . MET A 1 75 ? 20.113 -3.616 -7.825 1.00 96.31 75 MET A C 1
ATOM 552 O O . MET A 1 75 ? 18.893 -3.745 -7.917 1.00 96.31 75 MET A O 1
ATOM 556 N N . GLN A 1 76 ? 20.665 -2.753 -6.972 1.00 96.75 76 GLN A N 1
ATOM 557 C CA . GLN A 1 76 ? 19.914 -1.877 -6.072 1.00 96.75 76 GLN A CA 1
ATOM 558 C C . GLN A 1 76 ? 19.396 -0.633 -6.815 1.00 96.75 76 GLN A C 1
ATOM 560 O O . GLN A 1 76 ? 19.585 0.495 -6.395 1.00 96.75 76 GLN A O 1
ATOM 565 N N . CYS A 1 77 ? 18.733 -0.826 -7.955 1.00 96.44 77 CYS A N 1
ATOM 566 C CA . CYS A 1 77 ? 18.111 0.237 -8.748 1.00 96.44 77 CYS A CA 1
ATOM 567 C C . CYS A 1 77 ? 16.681 -0.154 -9.155 1.00 96.44 77 CYS A C 1
ATOM 569 O O . CYS A 1 77 ? 16.324 -1.333 -9.072 1.00 96.44 77 CYS A O 1
ATOM 571 N N . PRO A 1 78 ? 15.842 0.785 -9.634 1.00 97.56 78 PRO A N 1
ATOM 572 C CA . PRO A 1 78 ? 14.463 0.486 -10.021 1.00 97.56 78 PRO A CA 1
ATOM 573 C C . PRO A 1 78 ? 14.343 -0.618 -11.081 1.00 97.56 78 PRO A C 1
ATOM 575 O O . PRO A 1 78 ? 13.431 -1.444 -10.999 1.00 97.56 78 PRO A O 1
ATOM 578 N N . LEU A 1 79 ? 15.269 -0.686 -12.047 1.00 97.69 79 LEU A N 1
ATOM 579 C CA . LEU A 1 79 ? 15.310 -1.772 -13.029 1.00 97.69 79 LEU A CA 1
ATOM 580 C C . LEU A 1 79 ? 15.705 -3.113 -12.392 1.00 97.69 79 LEU A C 1
ATOM 582 O O . LEU A 1 79 ? 15.097 -4.133 -12.703 1.00 97.69 79 LEU A O 1
ATOM 586 N N . GLY A 1 80 ? 16.671 -3.124 -11.471 1.00 97.94 80 GLY A N 1
ATOM 587 C CA . GLY A 1 80 ? 17.027 -4.331 -10.718 1.00 97.94 80 GLY A CA 1
ATOM 588 C C . GLY A 1 80 ? 15.882 -4.823 -9.822 1.00 97.94 80 GLY A C 1
ATOM 589 O O . GLY A 1 80 ? 15.645 -6.029 -9.712 1.00 97.94 80 GLY A O 1
ATOM 590 N N . ALA A 1 81 ? 15.101 -3.894 -9.266 1.00 98.38 81 ALA A N 1
ATOM 591 C CA . ALA A 1 81 ? 13.881 -4.187 -8.527 1.00 98.38 81 ALA A CA 1
ATOM 592 C C . ALA A 1 81 ? 12.800 -4.818 -9.422 1.00 98.38 81 ALA A C 1
ATOM 594 O O . ALA A 1 81 ? 12.193 -5.819 -9.033 1.00 98.38 81 ALA A O 1
ATOM 595 N N . LEU A 1 82 ? 12.603 -4.295 -10.640 1.00 98.44 82 LEU A N 1
ATOM 596 C CA . LEU A 1 82 ? 11.702 -4.887 -11.635 1.00 98.44 82 LEU A CA 1
ATOM 597 C C . LEU A 1 82 ? 12.161 -6.287 -12.063 1.00 98.44 82 LEU A C 1
ATOM 599 O O . LEU A 1 82 ? 11.338 -7.197 -12.119 1.00 98.44 82 LEU A O 1
ATOM 603 N N . GLU A 1 83 ? 13.460 -6.477 -12.310 1.00 97.88 83 GLU A N 1
ATOM 604 C CA . GLU A 1 83 ? 14.044 -7.779 -12.655 1.00 97.88 83 GLU A CA 1
ATOM 605 C C . GLU A 1 83 ? 13.728 -8.817 -11.571 1.00 97.88 83 GLU A C 1
ATOM 607 O O . GLU A 1 83 ? 13.159 -9.870 -11.863 1.00 97.88 83 GLU A O 1
ATOM 612 N N . LYS A 1 84 ? 13.998 -8.504 -10.298 1.00 98.12 84 LYS A N 1
ATOM 613 C CA . LYS A 1 84 ? 13.688 -9.410 -9.181 1.00 98.12 84 LYS A CA 1
ATOM 614 C C . LYS A 1 84 ? 12.195 -9.659 -9.016 1.00 98.12 84 LYS A C 1
ATOM 616 O O . LYS A 1 84 ? 11.800 -10.799 -8.767 1.00 98.12 84 LYS A O 1
ATOM 621 N N . ALA A 1 85 ? 11.371 -8.630 -9.186 1.00 98.38 85 ALA A N 1
ATOM 622 C CA . ALA A 1 85 ? 9.924 -8.780 -9.141 1.00 98.38 85 ALA A CA 1
ATOM 623 C C . ALA A 1 85 ? 9.430 -9.694 -10.273 1.00 98.38 85 ALA A C 1
ATOM 625 O O . ALA A 1 85 ? 8.578 -10.541 -10.026 1.00 98.38 85 ALA A O 1
ATOM 626 N N . SER A 1 86 ? 10.002 -9.595 -11.478 1.00 98.00 86 SER A N 1
ATOM 627 C CA . SER A 1 86 ? 9.627 -10.429 -12.630 1.00 98.00 86 SER A CA 1
ATOM 628 C C . SER A 1 86 ? 9.934 -11.906 -12.391 1.00 98.00 86 SER A C 1
ATOM 630 O O . SER A 1 86 ? 9.083 -12.764 -12.622 1.00 98.00 86 SER A O 1
ATOM 632 N N . GLN A 1 87 ? 11.100 -12.193 -11.804 1.00 97.50 87 GLN A N 1
ATOM 633 C CA . GLN A 1 87 ? 11.520 -13.543 -11.429 1.00 97.50 87 GLN A CA 1
ATOM 634 C C . GLN A 1 87 ? 10.593 -14.151 -10.367 1.00 97.50 87 GLN A C 1
ATOM 636 O O . GLN A 1 87 ? 10.216 -15.315 -10.472 1.00 97.50 87 GLN A O 1
ATOM 641 N N . GLN A 1 88 ? 10.211 -13.373 -9.349 1.00 98.00 88 GLN A N 1
ATOM 642 C CA . GLN A 1 88 ? 9.323 -13.844 -8.279 1.00 98.00 88 GLN A CA 1
ATOM 643 C C . GLN A 1 88 ? 7.853 -13.933 -8.713 1.00 98.00 88 GLN A C 1
ATOM 645 O O . GLN A 1 88 ? 7.129 -14.824 -8.277 1.00 98.00 88 GLN A O 1
ATOM 650 N N . GLY A 1 89 ? 7.398 -12.988 -9.533 1.00 96.19 89 GLY A N 1
ATOM 651 C CA . GLY A 1 89 ? 6.012 -12.851 -9.968 1.00 96.19 89 GLY A CA 1
ATOM 652 C C . GLY A 1 89 ? 5.646 -13.651 -11.211 1.00 96.19 89 GLY A C 1
ATOM 653 O O . GLY A 1 89 ? 4.461 -13.791 -11.498 1.00 96.19 89 GLY A O 1
ATOM 654 N N . GLY A 1 90 ? 6.633 -14.149 -11.960 1.00 96.00 90 GLY A N 1
ATOM 655 C CA . GLY A 1 90 ? 6.411 -14.879 -13.208 1.00 96.00 90 GLY A CA 1
ATOM 656 C C . GLY A 1 90 ? 5.827 -14.020 -14.335 1.00 96.00 90 GLY A C 1
ATOM 657 O O . GLY A 1 90 ? 5.238 -14.564 -15.267 1.00 96.00 90 GLY A O 1
ATOM 658 N N . PHE A 1 91 ? 5.956 -12.693 -14.251 1.00 95.62 91 PHE A N 1
ATOM 659 C CA . PHE A 1 91 ? 5.562 -11.779 -15.321 1.00 95.62 91 PHE A CA 1
ATOM 660 C C . PHE A 1 91 ? 6.756 -11.468 -16.225 1.00 95.62 91 PHE A C 1
ATOM 662 O O . PHE A 1 91 ? 7.909 -11.535 -15.810 1.00 95.62 91 PHE A O 1
ATOM 669 N N . SER A 1 92 ? 6.472 -11.103 -17.470 1.00 95.75 92 SER A N 1
ATOM 670 C CA . SER A 1 92 ? 7.501 -10.698 -18.433 1.00 95.75 92 SER A CA 1
ATOM 671 C C . SER A 1 92 ? 7.614 -9.180 -18.508 1.00 95.75 92 SER A C 1
ATOM 673 O O . SER A 1 92 ? 6.621 -8.472 -18.336 1.00 95.75 92 SER A O 1
ATOM 675 N N . TYR A 1 93 ? 8.802 -8.677 -18.818 1.00 96.69 93 TYR A N 1
ATOM 676 C CA . TYR A 1 93 ? 8.994 -7.295 -19.239 1.00 96.69 93 TYR A CA 1
ATOM 677 C C . TYR A 1 93 ? 9.980 -7.247 -20.407 1.00 96.69 93 TYR A C 1
ATOM 679 O O . TYR A 1 93 ? 10.725 -8.199 -20.646 1.00 96.69 93 TYR A O 1
ATOM 687 N N . GLN A 1 94 ? 9.955 -6.155 -21.161 1.00 96.75 94 GLN A N 1
ATOM 688 C CA . GLN A 1 94 ? 10.859 -5.934 -22.283 1.00 96.75 94 GLN A CA 1
ATOM 689 C C . GLN A 1 94 ? 11.611 -4.624 -22.114 1.00 96.75 94 GLN A C 1
ATOM 691 O O . GLN A 1 94 ? 11.070 -3.635 -21.616 1.00 96.75 94 GLN A O 1
ATOM 696 N N . LEU A 1 95 ? 12.859 -4.627 -22.576 1.00 96.00 95 LEU A N 1
ATOM 697 C CA . LEU A 1 95 ? 13.709 -3.448 -22.614 1.00 96.00 95 LEU A CA 1
ATOM 698 C C . LEU A 1 95 ? 13.920 -2.981 -24.050 1.00 96.00 95 LEU A C 1
ATOM 700 O O . LEU A 1 95 ? 14.139 -3.780 -24.964 1.00 96.00 95 LEU A O 1
ATOM 704 N N . SER A 1 96 ? 13.885 -1.670 -24.235 1.00 93.56 96 SER A N 1
ATOM 705 C CA . SER A 1 96 ? 14.303 -0.992 -25.451 1.00 93.56 96 SER A CA 1
ATOM 706 C C . SER A 1 96 ? 15.612 -0.257 -25.195 1.00 93.56 96 SER A C 1
ATOM 708 O O . SER A 1 96 ? 15.724 0.540 -24.262 1.00 93.56 96 SER A O 1
ATOM 710 N N . ASP A 1 97 ? 16.587 -0.516 -26.055 1.00 94.50 97 ASP A N 1
ATOM 711 C CA . ASP A 1 97 ? 17.878 0.164 -26.152 1.00 94.50 97 ASP A CA 1
ATOM 712 C C . ASP A 1 97 ? 17.909 1.170 -27.318 1.00 94.50 97 ASP A C 1
ATOM 714 O O . ASP A 1 97 ? 18.960 1.714 -27.650 1.00 94.50 97 ASP A O 1
ATOM 718 N N . ALA A 1 98 ? 16.752 1.486 -27.915 1.00 91.00 98 ALA A N 1
ATOM 719 C CA . ALA A 1 98 ? 16.647 2.457 -29.009 1.00 91.00 98 ALA A CA 1
ATOM 720 C C . ALA A 1 98 ? 17.172 3.859 -28.632 1.00 91.00 98 ALA A C 1
ATOM 722 O O . ALA A 1 98 ? 17.543 4.640 -29.505 1.00 91.00 98 ALA A O 1
ATOM 723 N N . TRP A 1 99 ? 17.225 4.163 -27.332 1.00 84.88 99 TRP A N 1
ATOM 724 C CA . TRP A 1 99 ? 17.691 5.431 -26.769 1.00 84.88 99 TRP A CA 1
ATOM 725 C C . TRP A 1 99 ? 18.791 5.216 -25.726 1.00 84.88 99 TRP A C 1
ATOM 727 O O . TRP A 1 99 ? 18.876 5.964 -24.755 1.00 84.88 99 TRP A O 1
ATOM 737 N N . ILE A 1 100 ? 19.639 4.202 -25.925 1.00 85.94 100 ILE A N 1
ATOM 738 C CA . ILE A 1 100 ? 20.661 3.780 -24.953 1.00 85.94 100 ILE A CA 1
ATOM 739 C C . ILE A 1 100 ? 21.644 4.884 -24.545 1.00 85.94 100 ILE A C 1
ATOM 741 O O . ILE A 1 100 ? 22.224 4.823 -23.467 1.00 85.94 100 ILE A O 1
ATOM 745 N N . SER A 1 101 ? 21.812 5.926 -25.367 1.00 83.69 101 SER A N 1
ATOM 746 C CA . SER A 1 101 ? 22.590 7.113 -24.990 1.00 83.69 101 SER A CA 1
ATOM 747 C C . SER A 1 101 ? 22.011 7.860 -23.780 1.00 83.69 101 SER A C 1
ATOM 749 O O . SER A 1 101 ? 22.709 8.678 -23.191 1.00 83.69 101 SER A O 1
ATOM 751 N N . TRP A 1 102 ? 20.740 7.613 -23.447 1.00 78.31 102 TRP A N 1
ATOM 752 C CA . TRP A 1 102 ? 20.029 8.166 -22.297 1.00 78.31 102 TRP A CA 1
ATOM 753 C C . TRP A 1 102 ? 19.832 7.115 -21.202 1.00 78.31 102 TRP A C 1
ATOM 755 O O . TRP A 1 102 ? 20.235 7.357 -20.068 1.00 78.31 102 TRP A O 1
ATOM 765 N N . ASP A 1 103 ? 19.224 5.968 -21.529 1.00 89.19 103 ASP A N 1
ATOM 766 C CA . ASP A 1 103 ? 19.104 4.800 -20.642 1.00 89.19 103 ASP A CA 1
ATOM 767 C C . ASP A 1 103 ? 18.521 3.577 -21.388 1.00 89.19 103 ASP A C 1
ATOM 769 O O . ASP A 1 103 ? 18.122 3.664 -22.553 1.00 89.19 103 ASP A O 1
ATOM 773 N N . LEU A 1 104 ? 18.416 2.444 -20.689 1.00 90.81 104 LEU A N 1
ATOM 774 C CA . LEU A 1 104 ? 17.511 1.343 -21.001 1.00 90.81 104 LEU A CA 1
ATOM 775 C C . LEU A 1 104 ? 16.085 1.693 -20.565 1.00 90.81 104 LEU A C 1
ATOM 777 O O . LEU A 1 104 ? 15.835 2.036 -19.407 1.00 90.81 104 LEU A O 1
ATOM 781 N N . PHE A 1 105 ? 15.130 1.548 -21.481 1.00 90.50 105 PHE A N 1
ATOM 782 C CA . PHE A 1 105 ? 13.724 1.850 -21.217 1.00 90.50 105 PHE A CA 1
ATOM 783 C C . PHE A 1 105 ? 12.904 0.574 -21.110 1.00 90.50 105 PHE A C 1
ATOM 785 O O . PHE A 1 105 ? 12.963 -0.277 -21.995 1.00 90.50 105 PHE A O 1
ATOM 792 N N . VAL A 1 106 ? 12.079 0.470 -20.070 1.00 93.56 106 VAL A N 1
ATOM 793 C CA . VAL A 1 106 ? 11.062 -0.584 -19.983 1.00 93.56 106 VAL A CA 1
ATOM 794 C C . VAL A 1 106 ? 9.968 -0.271 -20.996 1.00 93.56 106 VAL A C 1
ATOM 796 O O . VAL A 1 106 ? 9.209 0.683 -20.830 1.00 93.56 106 VAL A O 1
ATOM 799 N N . SER A 1 107 ? 9.927 -1.040 -22.082 1.00 91.56 107 SER A N 1
ATOM 800 C CA . SER A 1 107 ? 8.992 -0.819 -23.184 1.00 91.56 107 SER A CA 1
ATOM 801 C C . SER A 1 107 ? 7.639 -1.459 -22.911 1.00 91.56 107 SER A C 1
ATOM 803 O O . SER A 1 107 ? 6.611 -0.848 -23.205 1.00 91.56 107 SER A O 1
ATOM 805 N N . THR A 1 108 ? 7.633 -2.663 -22.333 1.00 93.06 108 THR A N 1
ATOM 806 C CA . THR A 1 108 ? 6.408 -3.365 -21.949 1.00 93.06 108 THR A CA 1
ATOM 807 C C . THR A 1 108 ? 6.565 -4.136 -20.644 1.00 93.06 108 THR A C 1
ATOM 809 O O . THR A 1 108 ? 7.662 -4.574 -20.293 1.00 93.06 108 THR A O 1
ATOM 812 N N . ILE A 1 109 ? 5.446 -4.337 -19.948 1.00 94.38 109 ILE A N 1
ATOM 813 C CA . ILE A 1 109 ? 5.277 -5.328 -18.880 1.00 94.38 109 ILE A CA 1
ATOM 814 C C . ILE A 1 109 ? 4.057 -6.170 -19.264 1.00 94.38 109 ILE A C 1
ATOM 816 O O . ILE A 1 109 ? 2.991 -5.624 -19.519 1.00 94.38 109 ILE A O 1
ATOM 820 N N . ASN A 1 110 ? 4.206 -7.493 -19.364 1.00 92.12 110 ASN A N 1
ATOM 821 C CA . ASN A 1 110 ? 3.183 -8.411 -19.891 1.00 92.12 110 ASN A CA 1
ATOM 822 C C . ASN A 1 110 ? 2.608 -7.996 -21.258 1.00 92.12 110 ASN A C 1
ATOM 824 O O . ASN A 1 110 ? 1.429 -8.201 -21.532 1.00 92.12 110 ASN A O 1
ATOM 828 N N . ASN A 1 111 ? 3.463 -7.459 -22.134 1.00 89.44 111 ASN A N 1
ATOM 829 C CA . ASN A 1 111 ? 3.114 -6.904 -23.450 1.00 89.44 111 ASN A CA 1
ATOM 830 C C . ASN A 1 111 ? 2.259 -5.626 -23.418 1.00 89.44 111 ASN A C 1
ATOM 832 O O . ASN A 1 111 ? 1.959 -5.078 -24.478 1.00 89.44 111 ASN A O 1
ATOM 836 N N . ASP A 1 112 ? 1.930 -5.105 -22.237 1.00 87.62 112 ASP A N 1
ATOM 837 C CA . ASP A 1 112 ? 1.319 -3.791 -22.102 1.00 87.62 112 ASP A CA 1
ATOM 838 C C . ASP A 1 112 ? 2.415 -2.716 -22.117 1.00 87.62 112 ASP A C 1
ATOM 840 O O . ASP A 1 112 ? 3.379 -2.787 -21.354 1.00 87.62 112 ASP A O 1
ATOM 844 N N . GLY A 1 113 ? 2.286 -1.730 -23.006 1.00 86.25 113 GLY A N 1
ATOM 845 C CA . GLY A 1 113 ? 3.220 -0.606 -23.130 1.00 86.25 113 GLY A CA 1
ATOM 846 C C . GLY A 1 113 ? 2.779 0.652 -22.377 1.00 86.25 113 GLY A C 1
ATOM 847 O O . GLY A 1 113 ? 1.775 0.651 -21.671 1.00 86.25 113 GLY A O 1
ATOM 848 N N . ASN A 1 114 ? 3.496 1.762 -22.597 1.00 84.94 114 ASN A N 1
ATOM 849 C CA . ASN A 1 114 ? 3.275 3.052 -21.921 1.00 84.94 114 ASN A CA 1
ATOM 850 C C . ASN A 1 114 ? 3.508 2.946 -20.409 1.00 84.94 114 ASN A C 1
ATOM 852 O O . ASN A 1 114 ? 2.593 3.073 -19.592 1.00 84.94 114 ASN A O 1
ATOM 856 N N . ILE A 1 115 ? 4.764 2.668 -20.068 1.00 88.31 115 ILE A N 1
ATOM 857 C CA . ILE A 1 115 ? 5.221 2.396 -18.711 1.00 88.31 115 ILE A CA 1
ATOM 858 C C . ILE A 1 115 ? 5.855 3.652 -18.116 1.00 88.31 115 ILE A C 1
ATOM 860 O O . ILE A 1 115 ? 6.697 4.293 -18.744 1.00 88.31 115 ILE A O 1
ATOM 864 N N . VAL A 1 116 ? 5.468 3.987 -16.889 1.00 88.50 116 VAL A N 1
ATOM 865 C CA . VAL A 1 116 ? 6.117 5.010 -16.058 1.00 88.50 116 VAL A CA 1
ATOM 866 C C . VAL A 1 116 ? 6.484 4.385 -14.721 1.00 88.50 116 VAL A C 1
ATOM 868 O O . VAL A 1 116 ? 5.817 3.452 -14.268 1.00 88.50 116 VAL A O 1
ATOM 871 N N . TYR A 1 117 ? 7.537 4.900 -14.088 1.00 91.38 117 TYR A N 1
ATOM 872 C CA . TYR A 1 117 ? 7.949 4.456 -12.766 1.00 91.38 117 TYR A CA 1
ATOM 873 C C . TYR A 1 117 ? 8.142 5.615 -11.796 1.00 91.38 117 TYR A C 1
ATOM 875 O O . TYR A 1 117 ? 8.529 6.709 -12.194 1.00 91.38 117 TYR A O 1
ATOM 883 N N . PHE A 1 118 ? 7.838 5.375 -10.528 1.00 92.06 118 PHE A N 1
ATOM 884 C CA . PHE A 1 118 ? 8.013 6.292 -9.411 1.00 92.06 118 PHE A CA 1
ATOM 885 C C . PHE A 1 118 ? 8.868 5.604 -8.349 1.00 92.06 118 PHE A C 1
ATOM 887 O O . PHE A 1 118 ? 8.763 4.390 -8.164 1.00 92.06 118 PHE A O 1
ATOM 894 N N . VAL A 1 119 ? 9.659 6.388 -7.622 1.00 92.81 119 VAL A N 1
ATOM 895 C CA . VAL A 1 119 ? 10.361 5.933 -6.417 1.00 92.81 119 VAL A CA 1
ATOM 896 C C . VAL A 1 119 ? 9.943 6.819 -5.254 1.00 92.81 119 VAL A C 1
ATOM 898 O O . VAL A 1 119 ? 10.027 8.043 -5.359 1.00 92.81 119 VAL A O 1
ATOM 901 N N . ASN A 1 120 ? 9.424 6.225 -4.178 1.00 91.12 120 ASN A N 1
ATOM 902 C CA . ASN A 1 120 ? 8.925 6.932 -2.989 1.00 91.12 120 ASN A CA 1
ATOM 903 C C . ASN A 1 120 ? 7.928 8.061 -3.314 1.00 91.12 120 ASN A C 1
ATOM 905 O O . ASN A 1 120 ? 7.904 9.122 -2.688 1.00 91.12 120 ASN A O 1
ATOM 909 N N . GLY A 1 121 ? 7.103 7.850 -4.343 1.00 86.31 121 GLY A N 1
ATOM 910 C CA . GLY A 1 121 ? 6.141 8.841 -4.823 1.00 86.31 121 GLY A CA 1
ATOM 911 C C . GLY A 1 121 ? 6.742 10.001 -5.636 1.00 86.31 121 GLY A C 1
ATOM 912 O O . GLY A 1 121 ? 5.990 10.875 -6.064 1.00 86.31 121 GLY A O 1
ATOM 913 N N . GLY A 1 122 ? 8.053 10.025 -5.875 1.00 86.06 122 GLY A N 1
ATOM 914 C CA . GLY A 1 122 ? 8.709 10.934 -6.817 1.00 86.06 122 GLY A CA 1
ATOM 915 C C . GLY A 1 122 ? 8.798 10.329 -8.217 1.00 86.06 122 GLY A C 1
ATOM 916 O O . GLY A 1 122 ? 8.912 9.111 -8.355 1.00 86.06 122 GLY A O 1
ATOM 917 N N . PHE A 1 123 ? 8.765 11.166 -9.257 1.00 84.62 123 PHE A N 1
ATOM 918 C CA . PHE A 1 123 ? 8.935 10.721 -10.643 1.00 84.62 123 PHE A CA 1
ATOM 919 C C . PHE A 1 123 ? 10.373 11.039 -11.106 1.00 84.62 123 PHE A C 1
ATOM 921 O O . PHE A 1 123 ? 10.672 12.217 -11.297 1.00 84.62 123 PHE A O 1
ATOM 928 N N . PRO A 1 124 ? 11.287 10.061 -11.263 1.00 82.81 124 PRO A N 1
ATOM 929 C CA . PRO A 1 124 ? 12.729 10.350 -11.381 1.00 82.81 124 PRO A CA 1
ATOM 930 C C . PRO A 1 124 ? 13.216 10.836 -12.756 1.00 82.81 124 PRO A C 1
ATOM 932 O O . PRO A 1 124 ? 12.608 10.521 -13.778 1.00 82.81 124 PRO A O 1
ATOM 935 N N . ASN A 1 125 ? 14.307 11.636 -12.758 1.00 82.19 125 ASN A N 1
ATOM 936 C CA . ASN A 1 125 ? 14.793 12.502 -13.880 1.00 82.19 125 ASN A CA 1
ATOM 937 C C . ASN A 1 125 ? 15.517 11.769 -14.985 1.00 82.19 125 ASN A C 1
ATOM 939 O O . ASN A 1 125 ? 16.068 12.365 -15.909 1.00 82.19 125 ASN A O 1
ATOM 943 N N . TYR A 1 126 ? 15.479 10.461 -14.875 1.00 85.50 126 TYR A N 1
ATOM 944 C CA . TYR A 1 126 ? 16.414 9.549 -15.463 1.00 85.50 126 TYR A CA 1
ATOM 945 C C . TYR A 1 126 ? 15.651 8.257 -15.740 1.00 85.50 126 TYR A C 1
ATOM 947 O O . TYR A 1 126 ? 14.529 8.078 -15.263 1.00 85.50 126 TYR A O 1
ATOM 955 N N . GLY A 1 127 ? 16.219 7.369 -16.545 1.00 88.50 127 GLY A N 1
ATOM 956 C CA . GLY A 1 127 ? 15.650 6.036 -16.664 1.00 88.50 127 GLY A CA 1
ATOM 957 C C . GLY A 1 127 ? 15.922 5.203 -15.408 1.00 88.50 127 GLY A C 1
ATOM 958 O O . GLY A 1 127 ? 16.673 5.585 -14.507 1.00 88.50 127 GLY A O 1
ATOM 959 N N . ALA A 1 128 ? 15.288 4.038 -15.353 1.00 93.44 128 ALA A N 1
ATOM 960 C CA . ALA A 1 128 ? 15.322 3.134 -14.207 1.00 93.44 128 ALA A CA 1
ATOM 961 C C . ALA A 1 128 ? 16.637 2.343 -14.061 1.00 93.44 128 ALA A C 1
ATOM 963 O O . ALA A 1 128 ? 16.765 1.572 -13.108 1.00 93.44 128 ALA A O 1
ATOM 964 N N . GLY A 1 129 ? 17.571 2.484 -15.009 1.00 93.75 129 GLY A N 1
ATOM 965 C CA . GLY A 1 129 ? 18.806 1.711 -15.098 1.00 93.75 129 GLY A CA 1
ATOM 966 C C . GLY A 1 129 ? 20.047 2.577 -14.890 1.00 93.75 129 GLY A C 1
ATOM 967 O O . GLY A 1 129 ? 20.321 3.034 -13.779 1.00 93.75 129 GLY A O 1
ATOM 968 N N . TYR A 1 130 ? 20.812 2.797 -15.961 1.00 92.81 130 TYR A N 1
ATOM 969 C CA . TYR A 1 130 ? 22.037 3.599 -15.929 1.00 92.81 130 TYR A CA 1
ATOM 970 C C . TYR A 1 130 ? 21.767 5.041 -15.506 1.00 92.81 130 TYR A C 1
ATOM 972 O O . TYR A 1 130 ? 22.546 5.617 -14.750 1.00 92.81 130 TYR A O 1
ATOM 980 N N . GLY A 1 131 ? 20.661 5.623 -15.968 1.00 91.06 131 GLY A N 1
ATOM 981 C CA . GLY A 1 131 ? 20.259 6.974 -15.616 1.00 91.06 131 GLY A CA 1
ATOM 982 C C . GLY A 1 131 ? 20.073 7.122 -14.108 1.00 91.06 131 GLY A C 1
ATOM 983 O O . GLY A 1 131 ? 20.607 8.059 -13.522 1.00 91.06 131 GLY A O 1
ATOM 984 N N . TRP A 1 132 ? 19.374 6.182 -13.471 1.00 93.38 132 TRP A N 1
ATOM 985 C CA . TRP A 1 132 ? 19.206 6.157 -12.020 1.00 93.38 132 TRP A CA 1
ATOM 986 C C . TRP A 1 132 ? 20.547 6.024 -11.292 1.00 93.38 132 TRP A C 1
ATOM 988 O O . TRP A 1 132 ? 20.897 6.882 -10.482 1.00 93.38 132 TRP A O 1
ATOM 998 N N . LEU A 1 133 ? 21.323 4.987 -11.621 1.00 93.19 133 LEU A N 1
ATOM 999 C CA . LEU A 1 133 ? 22.584 4.683 -10.937 1.00 93.19 133 LEU A CA 1
ATOM 1000 C C . LEU A 1 133 ? 23.601 5.828 -11.036 1.00 93.19 133 LEU A C 1
ATOM 1002 O O . LEU A 1 133 ? 24.313 6.103 -10.076 1.00 93.19 133 LEU A O 1
ATOM 1006 N N . ASN A 1 134 ? 23.643 6.530 -12.171 1.00 92.38 134 ASN A N 1
ATOM 1007 C CA . ASN A 1 134 ? 24.588 7.626 -12.389 1.00 92.38 134 ASN A CA 1
ATOM 1008 C C . ASN A 1 134 ? 24.195 8.938 -11.691 1.00 92.38 134 ASN A C 1
ATOM 1010 O O . ASN A 1 134 ? 25.050 9.807 -11.538 1.00 92.38 134 ASN A O 1
ATOM 1014 N N . ASN A 1 135 ? 22.922 9.118 -11.319 1.00 90.75 135 ASN A N 1
ATOM 1015 C CA . ASN A 1 135 ? 22.416 10.407 -10.829 1.00 90.75 135 ASN A CA 1
ATOM 1016 C C . ASN A 1 135 ? 21.847 10.368 -9.407 1.00 90.75 135 ASN A C 1
ATOM 1018 O O . ASN A 1 135 ? 21.756 11.419 -8.775 1.00 90.75 135 ASN A O 1
ATOM 1022 N N . VAL A 1 136 ? 21.432 9.198 -8.918 1.00 90.81 136 VAL A N 1
ATOM 1023 C CA . VAL A 1 136 ? 20.803 9.035 -7.599 1.00 90.81 136 VAL A CA 1
ATOM 1024 C C . VAL A 1 136 ? 21.650 8.134 -6.703 1.00 90.81 136 VAL A C 1
ATOM 1026 O O . VAL A 1 136 ? 21.985 8.538 -5.594 1.00 90.81 136 VAL A O 1
ATOM 1029 N N . GLY A 1 137 ? 22.050 6.963 -7.206 1.00 90.88 137 GLY A N 1
ATOM 1030 C CA . GLY A 1 137 ? 22.753 5.933 -6.436 1.00 90.88 137 GLY A CA 1
ATOM 1031 C C . GLY A 1 137 ? 21.883 4.702 -6.194 1.00 90.88 137 GLY A C 1
ATOM 1032 O O . GLY A 1 137 ? 20.928 4.463 -6.935 1.00 90.88 137 GLY A O 1
ATOM 1033 N N . ASP A 1 138 ? 22.230 3.908 -5.187 1.00 95.12 138 ASP A N 1
ATOM 1034 C CA . ASP A 1 138 ? 21.472 2.711 -4.823 1.00 95.12 138 ASP A CA 1
ATOM 1035 C C . ASP A 1 138 ? 20.145 3.067 -4.128 1.00 95.12 138 ASP A C 1
ATOM 1037 O O . ASP A 1 138 ? 20.006 4.129 -3.524 1.00 95.12 138 ASP A O 1
ATOM 1041 N N . LEU A 1 139 ? 19.151 2.188 -4.260 1.00 96.50 139 LEU A N 1
ATOM 1042 C CA . LEU A 1 139 ? 17.904 2.226 -3.495 1.00 96.50 139 LEU A CA 1
ATOM 1043 C C . LEU A 1 139 ? 18.175 1.916 -2.021 1.00 96.50 139 LEU A C 1
ATOM 1045 O O . LEU A 1 139 ? 19.019 1.076 -1.706 1.00 96.50 139 LEU A O 1
ATOM 1049 N N . ASP A 1 140 ? 17.381 2.515 -1.140 1.00 95.88 140 ASP A N 1
ATOM 1050 C CA . ASP A 1 140 ? 17.470 2.308 0.302 1.00 95.88 140 ASP A CA 1
ATOM 1051 C C . ASP A 1 140 ? 16.487 1.229 0.798 1.00 95.88 140 ASP A C 1
ATOM 1053 O O . ASP A 1 140 ? 15.491 0.883 0.153 1.00 95.88 140 ASP A O 1
ATOM 1057 N N . GLU A 1 141 ? 16.756 0.681 1.988 1.00 95.94 141 GLU A N 1
ATOM 1058 C CA . GLU A 1 141 ? 15.857 -0.264 2.661 1.00 95.94 141 GLU A CA 1
ATOM 1059 C C . GLU A 1 141 ? 14.456 0.343 2.841 1.00 95.94 141 GLU A C 1
ATOM 1061 O O . GLU A 1 141 ? 14.279 1.401 3.447 1.00 95.94 141 GLU A O 1
ATOM 1066 N N . GLY A 1 142 ? 13.438 -0.375 2.367 1.00 93.69 142 GLY A N 1
ATOM 1067 C CA . GLY A 1 142 ? 12.038 0.017 2.489 1.00 93.69 142 GLY A CA 1
ATOM 1068 C C . GLY A 1 142 ? 11.503 0.899 1.361 1.00 93.69 142 GLY A C 1
ATOM 1069 O O . GLY A 1 142 ? 10.284 1.101 1.332 1.00 93.69 142 GLY A O 1
ATOM 1070 N N . ASP A 1 143 ? 12.343 1.348 0.421 1.00 95.94 143 ASP A N 1
ATOM 1071 C CA . ASP A 1 143 ? 11.913 2.156 -0.726 1.00 95.94 143 ASP A CA 1
ATOM 1072 C C . ASP A 1 143 ? 10.736 1.517 -1.478 1.00 95.94 143 ASP A C 1
ATOM 1074 O O . ASP A 1 143 ? 10.657 0.295 -1.641 1.00 95.94 143 ASP A O 1
ATOM 1078 N N . GLU A 1 144 ? 9.805 2.344 -1.958 1.00 95.50 144 GLU A N 1
ATOM 1079 C CA . GLU A 1 144 ? 8.744 1.914 -2.870 1.00 95.50 144 GLU A CA 1
ATOM 1080 C C . GLU A 1 144 ? 9.127 2.236 -4.315 1.00 95.50 144 GLU A C 1
ATOM 1082 O O . GLU A 1 144 ? 9.279 3.404 -4.668 1.00 95.50 144 GLU A O 1
ATOM 1087 N N . VAL A 1 145 ? 9.169 1.215 -5.173 1.00 97.12 145 VAL A N 1
ATOM 1088 C CA . VAL A 1 145 ? 9.248 1.357 -6.630 1.00 97.12 145 VAL A CA 1
ATOM 1089 C C . VAL A 1 145 ? 7.888 1.010 -7.238 1.00 97.12 145 VAL A C 1
ATOM 1091 O O . VAL A 1 145 ? 7.493 -0.157 -7.311 1.00 97.12 145 VAL A O 1
ATOM 1094 N N . LEU A 1 146 ? 7.163 2.030 -7.692 1.00 95.56 146 LEU A N 1
ATOM 1095 C CA . LEU A 1 146 ? 5.898 1.876 -8.407 1.00 95.56 146 LEU A CA 1
ATOM 1096 C C . LEU A 1 146 ? 6.160 1.899 -9.910 1.00 95.56 146 LEU A C 1
ATOM 1098 O O . LEU A 1 146 ? 6.629 2.902 -10.424 1.00 95.56 146 LEU A O 1
ATOM 1102 N N . TRP A 1 147 ? 5.754 0.857 -10.620 1.00 95.00 147 TRP A N 1
ATOM 1103 C CA . TRP A 1 147 ? 5.583 0.835 -12.067 1.00 95.00 147 TRP A CA 1
ATOM 1104 C C . TRP A 1 147 ? 4.098 0.925 -12.389 1.00 95.00 147 TRP A C 1
ATOM 1106 O O . TRP A 1 147 ? 3.288 0.219 -11.785 1.00 95.00 147 TRP A O 1
ATOM 1116 N N . PHE A 1 148 ? 3.708 1.758 -13.348 1.00 90.62 148 PHE A N 1
ATOM 1117 C CA . PHE A 1 148 ? 2.327 1.754 -13.805 1.00 90.62 148 PHE A CA 1
ATOM 1118 C C . PHE A 1 148 ? 2.173 1.919 -15.307 1.00 90.62 148 PHE A C 1
ATOM 1120 O O . PHE A 1 148 ? 2.954 2.591 -15.981 1.00 90.62 148 PHE A O 1
ATOM 1127 N N . ILE A 1 149 ? 1.123 1.269 -15.796 1.00 88.12 149 ILE A N 1
ATOM 1128 C CA . ILE A 1 149 ? 0.762 1.151 -17.200 1.00 88.12 149 ILE A CA 1
ATOM 1129 C C . ILE A 1 149 ? -0.464 2.018 -17.444 1.00 88.12 149 ILE A C 1
ATOM 1131 O O . ILE A 1 149 ? -1.528 1.770 -16.866 1.00 88.12 149 ILE A O 1
ATOM 1135 N N . TYR A 1 150 ? -0.321 3.027 -18.302 1.00 75.19 150 TYR A N 1
ATOM 1136 C CA . TYR A 1 150 ? -1.375 4.020 -18.509 1.00 75.19 150 TYR A CA 1
ATOM 1137 C C . TYR A 1 150 ? -2.116 3.935 -19.860 1.00 75.19 150 TYR A C 1
ATOM 1139 O O . TYR A 1 150 ? -3.007 4.739 -20.123 1.00 75.19 150 TYR A O 1
ATOM 1147 N N . GLY A 1 151 ? -1.818 2.926 -20.691 1.00 63.28 151 GLY A N 1
ATOM 1148 C CA . GLY A 1 151 ? -2.574 2.615 -21.917 1.00 63.28 151 GLY A CA 1
ATOM 1149 C C . GLY A 1 151 ? -2.319 3.552 -23.113 1.00 63.28 151 GLY A C 1
ATOM 1150 O O . GLY A 1 151 ? -1.625 4.561 -23.008 1.00 63.28 151 GLY A O 1
ATOM 1151 N N . SER A 1 152 ? -2.837 3.189 -24.296 1.00 51.41 152 SER A N 1
ATOM 1152 C CA . SER A 1 152 ? -2.682 3.959 -25.545 1.00 51.41 152 SER A CA 1
ATOM 1153 C C . SER A 1 152 ? -3.662 5.138 -25.624 1.00 51.41 152 SER A C 1
ATOM 1155 O O . SER A 1 152 ? -4.860 4.940 -25.441 1.00 51.41 152 SER A O 1
ATOM 1157 N N . GLY A 1 153 ? -3.173 6.337 -25.964 1.00 49.62 153 GLY A N 1
ATOM 1158 C CA . GLY A 1 153 ? -3.998 7.554 -26.102 1.00 49.62 153 GLY A CA 1
ATOM 1159 C C . GLY A 1 153 ? -3.304 8.867 -25.713 1.00 49.62 153 GLY A C 1
ATOM 1160 O O . GLY A 1 153 ? -3.964 9.880 -25.516 1.00 49.62 153 GLY A O 1
ATOM 1161 N N . TYR A 1 154 ? -1.979 8.857 -25.569 1.00 48.09 154 TYR A N 1
ATOM 1162 C CA . TYR A 1 154 ? -1.200 9.976 -25.049 1.00 48.09 154 TYR A CA 1
ATOM 1163 C C . TYR A 1 154 ? -1.235 11.214 -25.965 1.00 48.09 154 TYR A C 1
ATOM 1165 O O . TYR A 1 154 ? -0.676 11.194 -27.061 1.00 48.09 154 TYR A O 1
ATOM 1173 N N . THR A 1 155 ? -1.820 12.316 -25.485 1.00 48.06 155 THR A N 1
ATOM 1174 C CA . THR A 1 155 ? -1.677 13.662 -26.087 1.00 48.06 155 THR A CA 1
ATOM 1175 C C . THR A 1 155 ? -1.053 14.692 -25.136 1.00 48.06 155 THR A C 1
ATOM 1177 O O . THR A 1 155 ? -0.989 15.873 -25.468 1.00 48.06 155 THR A O 1
ATOM 1180 N N . GLY A 1 156 ? -0.545 14.254 -23.979 1.00 47.91 156 GLY A N 1
ATOM 1181 C CA . GLY A 1 156 ? 0.142 15.095 -22.994 1.00 47.91 156 GLY A CA 1
ATOM 1182 C C . GLY A 1 156 ? -0.643 15.347 -21.697 1.00 47.91 156 GLY A C 1
ATOM 1183 O O . GLY A 1 156 ? -1.861 15.460 -21.702 1.00 47.91 156 GLY A O 1
ATOM 1184 N N . SER A 1 157 ? 0.122 15.469 -20.603 1.00 48.12 157 SER A N 1
ATOM 1185 C CA . SER A 1 157 ? -0.240 15.877 -19.231 1.00 48.12 157 SER A CA 1
ATOM 1186 C C . SER A 1 157 ? -1.258 15.018 -18.451 1.00 48.12 157 SER A C 1
ATOM 1188 O O . SER A 1 157 ? -2.449 15.295 -18.459 1.00 48.12 157 SER A O 1
ATOM 1190 N N . TRP A 1 158 ? -0.745 14.124 -17.595 1.00 57.69 158 TRP A N 1
ATOM 1191 C CA . TRP A 1 158 ? -1.285 13.837 -16.247 1.00 57.69 158 TRP A CA 1
ATOM 1192 C C . TRP A 1 158 ? -2.764 13.445 -16.089 1.00 57.69 158 TRP A C 1
ATOM 1194 O O . TRP A 1 158 ? -3.334 13.656 -15.012 1.00 57.69 158 TRP A O 1
ATOM 1204 N N . ASP A 1 159 ? -3.385 12.820 -17.088 1.00 62.72 159 ASP A N 1
ATOM 1205 C CA . ASP A 1 159 ? -4.703 12.208 -16.873 1.00 62.72 159 ASP A CA 1
ATOM 1206 C C . ASP A 1 159 ? -4.642 11.141 -15.773 1.00 62.72 159 ASP A C 1
ATOM 1208 O O . ASP A 1 159 ? -5.569 11.031 -14.972 1.00 62.72 159 ASP A O 1
ATOM 1212 N N . TYR A 1 160 ? -3.513 10.436 -15.661 1.00 74.38 160 TYR A N 1
ATOM 1213 C CA . TYR A 1 160 ? -3.331 9.344 -14.714 1.00 74.38 160 TYR A CA 1
ATOM 1214 C C . TYR A 1 160 ? -2.522 9.758 -13.500 1.00 74.38 160 TYR A C 1
ATOM 1216 O O . TYR A 1 160 ? -1.404 10.262 -13.616 1.00 74.38 160 TYR A O 1
ATOM 1224 N N . LYS A 1 161 ? -3.105 9.549 -12.319 1.00 85.81 161 LYS A N 1
ATOM 1225 C CA . LYS A 1 161 ? -2.587 10.134 -11.081 1.00 85.81 161 LYS A CA 1
ATOM 1226 C C . LYS A 1 161 ? -2.383 9.039 -10.037 1.00 85.81 161 LYS A C 1
ATOM 1228 O O . LYS A 1 161 ? -3.373 8.529 -9.503 1.00 85.81 161 LYS A O 1
ATOM 1233 N N . PRO A 1 162 ? -1.126 8.651 -9.751 1.00 90.25 162 PRO A N 1
ATOM 1234 C CA . PRO A 1 162 ? -0.813 7.773 -8.637 1.00 90.25 162 PRO A CA 1
ATOM 1235 C C . PRO A 1 162 ? -1.428 8.269 -7.344 1.00 90.25 162 PRO A C 1
ATOM 1237 O O . PRO A 1 162 ? -1.280 9.440 -6.990 1.00 90.25 162 PRO A O 1
ATOM 1240 N N . LEU A 1 163 ? -2.132 7.374 -6.658 1.00 94.00 163 LEU A N 1
ATOM 1241 C CA . LEU A 1 163 ? -2.609 7.620 -5.312 1.00 94.00 163 LEU A CA 1
ATOM 1242 C C . LEU A 1 163 ? -1.512 7.291 -4.303 1.00 94.00 163 LEU A C 1
ATOM 1244 O O . LEU A 1 163 ? -0.684 6.403 -4.510 1.00 94.00 163 LEU A O 1
ATOM 1248 N N . LYS A 1 164 ? -1.573 7.965 -3.162 1.00 94.31 164 LYS A N 1
ATOM 1249 C CA . LYS A 1 164 ? -0.906 7.552 -1.932 1.00 94.31 164 LYS A CA 1
ATOM 1250 C C . LYS A 1 164 ? -1.870 7.659 -0.768 1.00 94.31 164 LYS A C 1
ATOM 1252 O O . LYS A 1 164 ? -2.776 8.501 -0.794 1.00 94.31 164 LYS A O 1
ATOM 1257 N N . ILE A 1 165 ? -1.653 6.830 0.242 1.00 96.88 165 ILE A N 1
ATOM 1258 C CA . ILE A 1 165 ? -2.423 6.872 1.480 1.00 96.88 165 ILE A CA 1
ATOM 1259 C C . ILE A 1 165 ? -1.541 7.141 2.688 1.00 96.88 165 ILE A C 1
ATOM 1261 O O . ILE A 1 165 ? -0.370 6.774 2.721 1.00 96.88 165 ILE A O 1
ATOM 1265 N N . GLU A 1 166 ? -2.155 7.751 3.690 1.00 97.00 166 GLU A N 1
ATOM 1266 C CA . GLU A 1 166 ? -1.647 7.914 5.046 1.00 97.00 166 GLU A CA 1
ATOM 1267 C C . GLU A 1 166 ? -2.770 7.469 5.997 1.00 97.00 166 GLU A C 1
ATOM 1269 O O . GLU A 1 166 ? -3.941 7.793 5.769 1.00 97.00 166 GLU A O 1
ATOM 1274 N N . VAL A 1 167 ? -2.432 6.725 7.051 1.00 96.19 167 VAL A N 1
ATOM 1275 C CA . VAL A 1 167 ? -3.376 6.347 8.115 1.00 96.19 167 VAL A CA 1
ATOM 1276 C C . VAL A 1 167 ? -3.005 7.049 9.416 1.00 96.19 167 VAL A C 1
ATOM 1278 O O . VAL A 1 167 ? -1.835 7.343 9.651 1.00 96.19 167 VAL A O 1
ATOM 1281 N N . ASN A 1 168 ? -3.985 7.324 10.278 1.00 93.62 168 ASN A N 1
ATOM 1282 C CA . ASN A 1 168 ? -3.724 7.939 11.586 1.00 93.62 168 ASN A CA 1
ATOM 1283 C C . ASN A 1 168 ? -2.938 7.033 12.547 1.00 93.62 168 ASN A C 1
ATOM 1285 O O . ASN A 1 168 ? -2.244 7.536 13.425 1.00 93.62 168 ASN A O 1
ATOM 1289 N N . SER A 1 169 ? -3.087 5.714 12.422 1.00 89.94 169 SER A N 1
ATOM 1290 C CA . SER A 1 169 ? -2.375 4.721 13.224 1.00 89.94 169 SER A CA 1
ATOM 1291 C C . SER A 1 169 ? -2.339 3.381 12.498 1.00 89.94 169 SER A C 1
ATOM 1293 O O . SER A 1 169 ? -3.319 2.990 11.867 1.00 89.94 169 SER A O 1
ATOM 1295 N N . GLU A 1 170 ? -1.241 2.645 12.645 1.00 90.38 170 GLU A N 1
ATOM 1296 C CA . GLU A 1 170 ? -1.135 1.253 12.194 1.00 90.38 170 GLU A CA 1
ATOM 1297 C C . GLU A 1 170 ? -1.662 0.257 13.236 1.00 90.38 170 GLU A C 1
ATOM 1299 O O . GLU A 1 170 ? -1.875 -0.903 12.912 1.00 90.38 170 GLU A O 1
ATOM 1304 N N . ARG A 1 171 ? -1.934 0.681 14.478 1.00 86.75 171 ARG A N 1
ATOM 1305 C CA . ARG A 1 171 ? -2.620 -0.142 15.493 1.00 86.75 171 ARG A CA 1
ATOM 1306 C C . ARG A 1 171 ? -3.868 0.568 15.984 1.00 86.75 171 ARG A C 1
ATOM 1308 O O . ARG A 1 171 ? -3.780 1.650 16.571 1.00 86.75 171 ARG A O 1
ATOM 1315 N N . ILE A 1 172 ? -5.032 -0.032 15.764 1.00 84.94 172 ILE A N 1
ATOM 1316 C CA . ILE A 1 172 ? -6.324 0.619 16.000 1.00 84.94 172 ILE A CA 1
ATOM 1317 C C . ILE A 1 172 ? -7.200 -0.272 16.895 1.00 84.94 172 ILE A C 1
ATOM 1319 O O . ILE A 1 172 ? -7.384 -1.452 16.589 1.00 84.94 172 ILE A O 1
ATOM 1323 N N . PRO A 1 173 ? -7.757 0.262 17.998 1.00 80.94 173 PRO A N 1
ATOM 1324 C CA . PRO A 1 173 ? -8.767 -0.433 18.791 1.00 80.94 173 PRO A CA 1
ATOM 1325 C C . PRO A 1 173 ? -9.964 -0.881 17.944 1.00 80.94 173 PRO A C 1
ATOM 1327 O O . PRO A 1 173 ? -10.403 -0.149 17.060 1.00 80.94 173 PRO A O 1
ATOM 1330 N N . TYR A 1 174 ? -10.549 -2.041 18.242 1.00 84.31 174 TYR A N 1
ATOM 1331 C CA . TYR A 1 174 ? -11.730 -2.553 17.531 1.00 84.31 174 TYR A CA 1
ATOM 1332 C C . TYR A 1 174 ? -12.932 -1.591 17.567 1.00 84.31 174 TYR A C 1
ATOM 1334 O O . TYR A 1 174 ? -13.664 -1.464 16.590 1.00 84.31 174 TYR A O 1
ATOM 1342 N N . ASP A 1 175 ? -13.125 -0.875 18.672 1.00 82.12 175 ASP A N 1
ATOM 1343 C CA . ASP A 1 175 ? -14.126 0.186 18.824 1.00 82.12 175 ASP A CA 1
ATOM 1344 C C . ASP A 1 175 ? -13.616 1.578 18.405 1.00 82.12 175 ASP A C 1
ATOM 1346 O O . ASP A 1 175 ? -14.354 2.563 18.480 1.00 82.12 175 ASP A O 1
ATOM 1350 N N . GLY A 1 176 ? -12.374 1.654 17.929 1.00 83.81 176 GLY A N 1
ATOM 1351 C CA . GLY A 1 176 ? -11.690 2.869 17.523 1.00 83.81 176 GLY A CA 1
ATOM 1352 C C . GLY A 1 176 ? -12.076 3.375 16.135 1.00 83.81 176 GLY A C 1
ATOM 1353 O O . GLY A 1 176 ? -12.897 2.804 15.409 1.00 83.81 176 GLY A O 1
ATOM 1354 N N . THR A 1 177 ? -11.452 4.493 15.769 1.00 92.75 177 THR A N 1
ATOM 1355 C CA . THR A 1 177 ? -11.641 5.153 14.473 1.00 92.75 177 THR A CA 1
ATOM 1356 C C . THR A 1 177 ? -10.367 5.054 13.646 1.00 92.75 177 THR A C 1
ATOM 1358 O O . THR A 1 177 ? -9.297 5.483 14.082 1.00 92.75 177 THR A O 1
ATOM 1361 N N . LEU A 1 178 ? -10.511 4.514 12.439 1.00 96.38 178 LEU A N 1
ATOM 1362 C CA . LEU A 1 178 ? -9.510 4.579 11.386 1.00 96.38 178 LEU A CA 1
ATOM 1363 C C . LEU A 1 178 ? -9.751 5.852 10.567 1.00 96.38 178 LEU A C 1
ATOM 1365 O O . LEU A 1 178 ? -10.855 6.071 10.057 1.00 96.38 178 LEU A O 1
ATOM 1369 N N . GLU A 1 179 ? -8.713 6.669 10.418 1.00 97.88 179 GLU A N 1
ATOM 1370 C CA . GLU A 1 179 ? -8.705 7.784 9.473 1.00 97.88 179 GLU A CA 1
ATOM 1371 C C . GLU A 1 179 ? -7.731 7.474 8.340 1.00 97.88 179 GLU A C 1
ATOM 1373 O O . GLU A 1 179 ? -6.566 7.168 8.591 1.00 97.88 179 GLU A O 1
ATOM 1378 N N . VAL A 1 180 ? -8.208 7.563 7.098 1.00 98.62 180 VAL A N 1
ATOM 1379 C CA . VAL A 1 180 ? -7.400 7.357 5.892 1.00 98.62 180 VAL A CA 1
ATOM 1380 C C . VAL A 1 180 ? -7.405 8.637 5.076 1.00 98.62 180 VAL A C 1
ATOM 1382 O O . VAL A 1 180 ? -8.453 9.070 4.592 1.00 98.62 180 VAL A O 1
ATOM 1385 N N . THR A 1 181 ? -6.228 9.232 4.913 1.00 98.56 181 THR A N 1
ATOM 1386 C CA . THR A 1 181 ? -6.008 10.365 4.015 1.00 98.56 181 THR A CA 1
ATOM 1387 C C . THR A 1 181 ? -5.471 9.845 2.694 1.00 98.56 181 THR A C 1
ATOM 1389 O O . THR A 1 181 ? -4.470 9.138 2.665 1.00 98.56 181 THR A O 1
ATOM 1392 N N . VAL A 1 182 ? -6.117 10.216 1.595 1.00 98.44 182 VAL A N 1
ATOM 1393 C CA . VAL A 1 182 ? -5.743 9.832 0.238 1.00 98.44 182 VAL A CA 1
ATOM 1394 C C . VAL A 1 182 ? -5.371 11.081 -0.548 1.00 98.44 182 VAL A C 1
ATOM 1396 O O . VAL A 1 182 ? -6.123 12.059 -0.605 1.00 98.44 182 VAL A O 1
ATOM 1399 N N . LYS A 1 183 ? -4.204 11.040 -1.185 1.00 96.75 183 LYS A N 1
ATOM 1400 C CA . LYS A 1 183 ? -3.713 12.100 -2.069 1.00 96.75 183 LYS A CA 1
ATOM 1401 C C . LYS A 1 183 ? -3.399 11.519 -3.439 1.00 96.75 183 LYS A C 1
ATOM 1403 O O . LYS A 1 183 ? -3.099 10.335 -3.549 1.00 96.75 183 LYS A O 1
ATOM 1408 N N . TYR A 1 184 ? -3.438 12.353 -4.466 1.00 93.00 184 TYR A N 1
ATOM 1409 C CA . TYR A 1 184 ? -3.009 12.003 -5.813 1.00 93.00 184 TYR A CA 1
ATOM 1410 C C . TYR A 1 184 ? -1.882 12.925 -6.277 1.00 93.00 184 TYR A C 1
ATOM 1412 O O . TYR A 1 184 ? -1.837 14.099 -5.894 1.00 93.00 184 TYR A O 1
ATOM 1420 N N . ALA A 1 185 ? -0.976 12.385 -7.086 1.00 88.81 185 ALA A N 1
ATOM 1421 C CA . ALA A 1 185 ? 0.124 13.145 -7.662 1.00 88.81 185 ALA A CA 1
ATOM 1422 C C . ALA A 1 185 ? -0.375 14.111 -8.754 1.00 88.81 185 ALA A C 1
ATOM 1424 O O . ALA A 1 185 ? -1.178 13.754 -9.619 1.00 88.81 185 ALA A O 1
ATOM 1425 N N . THR A 1 186 ? 0.116 15.344 -8.705 1.00 81.62 186 THR A N 1
ATOM 1426 C CA . THR A 1 186 ? -0.091 16.437 -9.663 1.00 81.62 186 THR A CA 1
ATOM 1427 C C . THR A 1 186 ? 1.221 17.161 -9.933 1.00 81.62 186 THR A C 1
ATOM 1429 O O . THR A 1 186 ? 2.203 16.952 -9.233 1.00 81.62 186 THR A O 1
ATOM 1432 N N . GLY A 1 187 ? 1.232 18.086 -10.890 1.00 70.12 187 GLY A N 1
ATOM 1433 C CA . GLY A 1 187 ? 2.355 19.003 -11.078 1.00 70.12 187 GLY A CA 1
ATOM 1434 C C . GLY A 1 187 ? 3.449 18.447 -11.980 1.00 70.12 187 GLY A C 1
ATOM 1435 O O . GLY A 1 187 ? 3.213 17.540 -12.768 1.00 70.12 187 GLY A O 1
ATOM 1436 N N . ASN A 1 188 ? 4.629 19.059 -11.908 1.00 65.88 188 ASN A N 1
ATOM 1437 C CA . ASN A 1 188 ? 5.713 18.795 -12.842 1.00 65.88 188 ASN A CA 1
ATOM 1438 C C . ASN A 1 188 ? 6.787 17.880 -12.262 1.00 65.88 188 ASN A C 1
ATOM 1440 O O . ASN A 1 188 ? 7.066 17.824 -11.069 1.00 65.88 188 ASN A O 1
ATOM 1444 N N . TYR A 1 189 ? 7.424 17.223 -13.209 1.00 59.03 189 TYR A N 1
ATOM 1445 C CA . TYR A 1 189 ? 8.670 16.502 -13.113 1.00 59.03 189 TYR A CA 1
ATOM 1446 C C . TYR A 1 189 ? 9.803 17.261 -12.385 1.00 59.03 189 TYR A C 1
ATOM 1448 O O . TYR A 1 189 ? 9.963 18.450 -12.678 1.00 59.03 189 TYR A O 1
ATOM 1456 N N . PRO A 1 190 ? 10.621 16.644 -11.498 1.00 67.31 190 PRO A N 1
ATOM 1457 C CA . PRO A 1 190 ? 10.519 15.312 -10.863 1.00 67.31 190 PRO A CA 1
ATOM 1458 C C . PRO A 1 190 ? 9.629 15.260 -9.616 1.00 67.31 190 PRO A C 1
ATOM 1460 O O . PRO A 1 190 ? 9.409 14.193 -9.041 1.00 67.31 190 PRO A O 1
ATOM 1463 N N . ASN A 1 191 ? 9.189 16.424 -9.142 1.00 76.31 191 ASN A N 1
ATOM 1464 C CA . ASN A 1 191 ? 8.638 16.611 -7.807 1.00 76.31 191 ASN A CA 1
ATOM 1465 C C . ASN A 1 191 ? 7.124 16.812 -7.898 1.00 76.31 191 ASN A C 1
ATOM 1467 O O . ASN A 1 191 ? 6.665 17.962 -7.891 1.00 76.31 191 ASN A O 1
ATOM 1471 N N . PRO A 1 192 ? 6.329 15.729 -7.989 1.00 82.25 192 PRO A N 1
ATOM 1472 C CA . PRO A 1 192 ? 4.892 15.876 -8.019 1.00 82.25 192 PRO A CA 1
ATOM 1473 C C . PRO A 1 192 ? 4.414 16.545 -6.729 1.00 82.25 192 PRO A C 1
ATOM 1475 O O . PRO A 1 192 ? 4.822 16.209 -5.614 1.00 82.25 192 PRO A O 1
ATOM 1478 N N . THR A 1 193 ? 3.501 17.491 -6.884 1.00 88.81 193 THR A N 1
ATOM 1479 C CA . THR A 1 193 ? 2.695 17.997 -5.783 1.00 88.81 193 THR A CA 1
ATOM 1480 C C . THR A 1 193 ? 1.607 16.981 -5.454 1.00 88.81 193 THR A C 1
ATOM 1482 O O . THR A 1 193 ? 1.123 16.264 -6.324 1.00 88.81 193 THR A O 1
ATOM 1485 N N . TRP A 1 194 ? 1.208 16.898 -4.189 1.00 91.75 194 TRP A N 1
ATOM 1486 C CA . TRP A 1 194 ? 0.217 15.922 -3.743 1.00 91.75 194 TRP A CA 1
ATOM 1487 C C . TRP A 1 194 ? -1.056 16.628 -3.305 1.00 91.75 194 TRP A C 1
ATOM 1489 O O . TRP A 1 194 ? -1.056 17.356 -2.313 1.00 91.75 194 TRP A O 1
ATOM 1499 N N . SER A 1 195 ? -2.135 16.389 -4.044 1.00 94.12 195 SER A N 1
ATOM 1500 C CA . SER A 1 195 ? -3.438 17.020 -3.826 1.00 94.12 195 SER A CA 1
ATOM 1501 C C . SER A 1 195 ? -4.431 16.031 -3.219 1.00 94.12 195 SER A C 1
ATOM 1503 O O . SER A 1 195 ? -4.332 14.828 -3.448 1.00 94.12 195 SER A O 1
ATOM 1505 N N . ALA A 1 196 ? -5.395 16.520 -2.440 1.00 96.94 196 ALA A N 1
ATOM 1506 C CA . ALA A 1 196 ? -6.426 15.693 -1.814 1.00 96.94 196 ALA A CA 1
ATOM 1507 C C . ALA A 1 196 ? -7.283 14.949 -2.853 1.00 96.94 196 ALA A C 1
ATOM 1509 O O . ALA A 1 196 ? -7.872 15.578 -3.729 1.00 96.94 196 ALA A O 1
ATOM 1510 N N . ALA A 1 197 ? -7.390 13.623 -2.747 1.00 96.44 197 ALA A N 1
ATOM 1511 C CA . ALA A 1 197 ? -8.143 12.807 -3.697 1.00 96.44 197 ALA A CA 1
ATOM 1512 C C . ALA A 1 197 ? -9.587 12.608 -3.226 1.00 96.44 197 ALA A C 1
ATOM 1514 O O . ALA A 1 197 ? -9.823 11.866 -2.275 1.00 96.44 197 ALA A O 1
ATOM 1515 N N . SER A 1 198 ? -10.553 13.258 -3.877 1.00 96.56 198 SER A N 1
ATOM 1516 C CA . SER A 1 198 ? -11.967 13.188 -3.489 1.00 96.56 198 SER A CA 1
ATOM 1517 C C . SER A 1 198 ? -12.730 12.064 -4.191 1.00 96.56 198 SER A C 1
ATO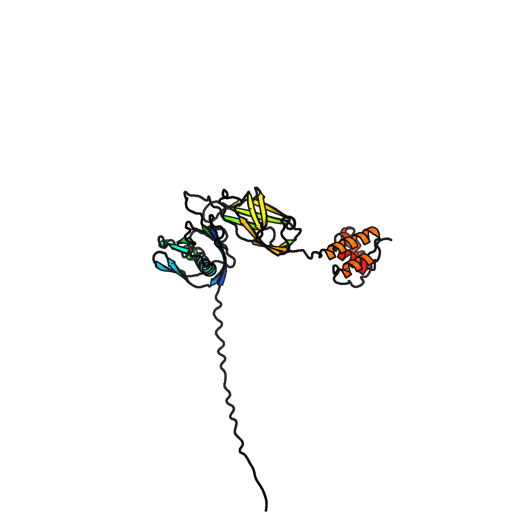M 1519 O O . SER A 1 198 ? -12.502 11.790 -5.370 1.00 96.56 198 SER A O 1
ATOM 1521 N N . GLY A 1 199 ? -13.657 11.423 -3.474 1.00 97.31 199 GLY A N 1
ATOM 1522 C CA . GLY A 1 199 ? -14.517 10.372 -4.016 1.00 97.31 199 GLY A CA 1
ATOM 1523 C C . GLY A 1 199 ? -13.774 9.082 -4.367 1.00 97.31 199 GLY A C 1
ATOM 1524 O O . GLY A 1 199 ? -14.272 8.298 -5.170 1.00 97.31 199 GLY A O 1
ATOM 1525 N N . VAL A 1 200 ? -12.578 8.866 -3.818 1.00 97.31 200 VAL A N 1
ATOM 1526 C CA . VAL A 1 200 ? -11.764 7.665 -4.055 1.00 97.31 200 VAL A CA 1
ATOM 1527 C C . VAL A 1 200 ? -12.189 6.573 -3.085 1.00 97.31 200 VAL A C 1
ATOM 1529 O O . VAL A 1 200 ? -12.432 6.859 -1.912 1.00 97.31 200 VAL A O 1
ATOM 1532 N N . ARG A 1 201 ? -12.286 5.324 -3.555 1.00 98.00 201 ARG A N 1
ATOM 1533 C CA . ARG A 1 201 ? -12.678 4.186 -2.718 1.00 98.00 201 ARG A CA 1
ATOM 1534 C C . ARG A 1 201 ? -11.508 3.754 -1.844 1.00 98.00 201 ARG A C 1
ATOM 1536 O O . ARG A 1 201 ? -10.415 3.528 -2.351 1.00 98.00 201 ARG A O 1
ATOM 1543 N N . VAL A 1 202 ? -11.762 3.568 -0.552 1.00 98.56 202 VAL A N 1
ATOM 1544 C CA . VAL A 1 202 ? -10.796 3.004 0.398 1.00 98.5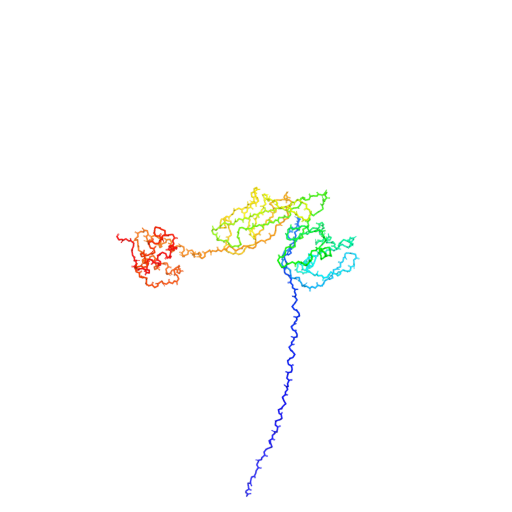6 202 VAL A CA 1
ATOM 1545 C C . VAL A 1 202 ? -11.234 1.601 0.802 1.00 98.56 202 VAL A C 1
ATOM 1547 O O . VAL A 1 202 ? -12.415 1.359 1.082 1.00 98.56 202 VAL A O 1
ATOM 1550 N N . LYS A 1 203 ? -10.278 0.674 0.842 1.00 98.06 203 LYS A N 1
ATOM 1551 C CA . LYS A 1 203 ? -10.485 -0.730 1.202 1.00 98.06 203 LYS A CA 1
ATOM 1552 C C . LYS A 1 203 ? -9.532 -1.157 2.310 1.00 98.06 203 LYS A C 1
ATOM 1554 O O . LYS A 1 203 ? -8.426 -0.637 2.397 1.00 98.06 203 LYS A O 1
ATOM 1559 N N . ALA A 1 204 ? -9.969 -2.122 3.113 1.00 97.44 204 ALA A N 1
ATOM 1560 C CA . ALA A 1 204 ? -9.143 -2.878 4.049 1.00 97.44 204 ALA A CA 1
ATOM 1561 C C . ALA A 1 204 ? -9.340 -4.373 3.758 1.00 97.44 204 ALA A C 1
ATOM 1563 O O . ALA A 1 204 ? -10.416 -4.933 3.990 1.00 97.44 204 ALA A O 1
ATOM 1564 N N . GLY A 1 205 ? -8.333 -5.010 3.159 1.00 93.50 205 GLY A N 1
ATOM 1565 C CA . GLY A 1 205 ? -8.479 -6.331 2.545 1.00 93.50 205 GLY A CA 1
ATOM 1566 C C . GLY A 1 205 ? -9.604 -6.343 1.498 1.00 93.50 205 GLY A C 1
ATOM 1567 O O . GLY A 1 205 ? -9.574 -5.596 0.516 1.00 93.50 205 GLY A O 1
ATOM 1568 N N . ASN A 1 206 ? -10.622 -7.177 1.725 1.00 92.44 206 ASN A N 1
ATOM 1569 C CA . ASN A 1 206 ? -11.800 -7.279 0.855 1.00 92.44 206 ASN A CA 1
ATOM 1570 C C . ASN A 1 206 ? -12.953 -6.342 1.256 1.00 92.44 206 ASN A C 1
ATOM 1572 O O . ASN A 1 206 ? -13.933 -6.231 0.520 1.00 92.44 206 ASN A O 1
ATOM 1576 N N . VAL A 1 207 ? -12.847 -5.654 2.395 1.00 96.56 207 VAL A N 1
ATOM 1577 C CA . VAL A 1 207 ? -13.902 -4.779 2.916 1.00 96.56 207 VAL A CA 1
ATOM 1578 C C . VAL A 1 207 ? -13.773 -3.391 2.299 1.00 96.56 207 VAL A C 1
ATOM 1580 O O . VAL A 1 207 ? -12.704 -2.783 2.328 1.00 96.56 207 VAL A O 1
ATOM 1583 N N . THR A 1 208 ? -14.873 -2.872 1.752 1.00 97.81 208 THR A N 1
ATOM 1584 C CA . THR A 1 208 ? -14.952 -1.472 1.313 1.00 97.81 208 THR A CA 1
ATOM 1585 C C . THR A 1 208 ? -15.344 -0.599 2.496 1.00 97.81 208 THR A C 1
ATOM 1587 O O . THR A 1 208 ? -16.430 -0.761 3.042 1.00 97.81 208 THR A O 1
ATOM 1590 N N . LEU A 1 209 ? -14.471 0.335 2.874 1.00 98.00 209 LEU A N 1
ATOM 1591 C CA . LEU A 1 209 ? -14.676 1.219 4.025 1.00 98.00 209 LEU A CA 1
ATOM 1592 C C . LEU A 1 209 ? -15.526 2.446 3.680 1.00 98.00 209 LEU A C 1
ATOM 1594 O O . LEU A 1 209 ? -16.188 3.007 4.548 1.00 98.00 209 LEU A O 1
ATOM 1598 N N . GLY A 1 210 ? -15.494 2.868 2.416 1.00 97.94 210 GLY A N 1
ATOM 1599 C CA . GLY A 1 210 ? -16.223 4.030 1.920 1.00 97.94 210 GLY A CA 1
ATOM 1600 C C . GLY A 1 210 ? -15.432 4.795 0.866 1.00 97.94 210 GLY A C 1
ATOM 1601 O O . GLY A 1 210 ? -14.492 4.265 0.266 1.00 97.94 210 GLY A O 1
ATOM 1602 N N . THR A 1 211 ? -15.819 6.051 0.647 1.00 98.38 211 THR A N 1
ATOM 1603 C CA . THR A 1 211 ? -15.131 6.983 -0.254 1.00 98.38 211 THR A CA 1
ATOM 1604 C C . THR A 1 211 ? -14.676 8.235 0.481 1.00 98.38 211 THR A C 1
ATOM 1606 O O . THR A 1 211 ? -15.363 8.709 1.385 1.00 98.38 211 THR A O 1
ATOM 1609 N N . THR A 1 212 ? -13.543 8.799 0.074 1.00 98.56 212 THR A N 1
ATOM 1610 C CA . THR A 1 212 ? -13.008 10.041 0.645 1.00 98.56 212 THR A CA 1
ATOM 1611 C C . THR A 1 212 ? -13.885 11.263 0.366 1.00 98.56 212 THR A C 1
ATOM 1613 O O . THR A 1 212 ? -14.526 11.375 -0.681 1.00 98.56 212 THR A O 1
ATOM 1616 N N . ASN A 1 213 ? -13.881 12.221 1.294 1.00 98.12 213 ASN A N 1
ATOM 1617 C CA . ASN A 1 213 ? -14.536 13.523 1.138 1.00 98.12 213 ASN A CA 1
ATOM 1618 C C . ASN A 1 213 ? -13.707 14.493 0.256 1.00 98.12 213 ASN A C 1
ATOM 1620 O O . ASN A 1 213 ? -12.732 14.102 -0.386 1.00 98.12 213 ASN A O 1
ATOM 1624 N N . SER A 1 214 ? -14.075 15.778 0.205 1.00 97.38 214 SER A N 1
ATOM 1625 C CA . SER A 1 214 ? -13.355 16.808 -0.569 1.00 97.38 214 SER A CA 1
ATOM 1626 C C . SER A 1 214 ? -11.937 17.107 -0.070 1.00 97.38 214 SER A C 1
ATOM 1628 O O . SER A 1 214 ? -11.108 17.559 -0.854 1.00 97.38 214 SER A O 1
ATOM 1630 N N . SER A 1 215 ? -11.627 16.824 1.199 1.00 97.44 215 SER A N 1
ATOM 1631 C CA . SER A 1 215 ? -10.275 16.947 1.757 1.00 97.44 215 SER A CA 1
ATOM 1632 C C . SER A 1 215 ? -9.442 15.674 1.587 1.00 97.44 215 SER A C 1
ATOM 1634 O O . SER A 1 215 ? -8.361 15.573 2.161 1.00 97.44 215 SER A O 1
ATOM 1636 N N . GLY A 1 216 ? -9.936 14.687 0.832 1.00 98.19 216 GLY A N 1
ATOM 1637 C CA . GLY A 1 216 ? -9.258 13.408 0.635 1.00 98.19 216 GLY A CA 1
ATOM 1638 C C . GLY A 1 216 ? -9.278 12.510 1.868 1.00 98.19 216 GLY A C 1
ATOM 1639 O O . GLY A 1 216 ? -8.493 11.577 1.950 1.00 98.19 216 GLY A O 1
ATOM 1640 N N . LEU A 1 217 ? -10.159 12.776 2.832 1.00 98.44 217 LEU A N 1
ATOM 1641 C CA . LEU A 1 217 ? -10.215 12.060 4.099 1.00 98.44 217 LEU A CA 1
ATOM 1642 C C . LEU A 1 217 ? -11.420 11.119 4.148 1.00 98.44 217 LEU A C 1
ATOM 1644 O O . LEU A 1 217 ? -12.538 11.504 3.798 1.00 98.44 217 LEU A O 1
ATOM 1648 N N . LEU A 1 218 ? -11.198 9.909 4.648 1.00 98.62 218 LEU A N 1
ATOM 1649 C CA . LEU A 1 218 ? -12.234 8.993 5.109 1.00 98.62 218 LEU A CA 1
ATOM 1650 C C . LEU A 1 218 ? -12.040 8.741 6.607 1.00 98.62 218 LEU A C 1
ATOM 1652 O O . LEU A 1 218 ? -10.942 8.400 7.036 1.00 98.62 218 LEU A O 1
ATOM 1656 N N . ARG A 1 219 ? -13.113 8.869 7.391 1.00 98.25 219 ARG A N 1
ATOM 1657 C CA . ARG A 1 219 ? -13.155 8.463 8.801 1.00 98.25 219 ARG A CA 1
ATOM 1658 C C . ARG A 1 219 ? -14.145 7.329 8.956 1.00 98.25 219 ARG A C 1
ATOM 1660 O O . ARG A 1 219 ? -15.292 7.466 8.531 1.00 98.25 219 ARG A O 1
ATOM 1667 N N . VAL A 1 220 ? -13.718 6.239 9.576 1.00 97.00 220 VAL A N 1
ATOM 1668 C CA . VAL A 1 220 ? -14.574 5.075 9.767 1.00 97.00 220 VAL A CA 1
ATOM 1669 C C . VAL A 1 220 ? -14.360 4.458 11.143 1.00 97.00 220 VAL A C 1
ATOM 1671 O O . VAL A 1 220 ? -13.232 4.259 11.589 1.00 97.00 220 VAL A O 1
ATOM 1674 N N . ASN A 1 221 ? -15.458 4.151 11.832 1.00 94.69 221 ASN A N 1
ATOM 1675 C CA . ASN A 1 221 ? -15.399 3.325 13.030 1.00 94.69 221 ASN A CA 1
ATOM 1676 C C . ASN A 1 221 ? -15.178 1.864 12.612 1.00 94.69 221 ASN A C 1
ATOM 1678 O O . ASN A 1 221 ? -15.952 1.325 11.820 1.00 94.69 221 ASN A O 1
ATOM 1682 N N . VAL A 1 222 ? -14.126 1.240 13.138 1.00 91.25 222 VAL A N 1
ATOM 1683 C CA . VAL A 1 222 ? -13.640 -0.079 12.699 1.00 91.25 222 VAL A CA 1
ATOM 1684 C C . VAL A 1 222 ? -14.704 -1.165 12.877 1.00 91.25 222 VAL A C 1
ATOM 1686 O O . VAL A 1 222 ? -15.015 -1.889 11.929 1.00 91.25 222 VAL A O 1
ATOM 1689 N N . LYS A 1 223 ? -15.337 -1.217 14.054 1.00 88.81 223 LYS A N 1
ATOM 1690 C CA . LYS A 1 223 ? -16.451 -2.129 14.345 1.00 88.81 223 LYS A CA 1
ATOM 1691 C C . LYS A 1 223 ? -17.612 -1.948 13.367 1.00 88.81 223 LYS A C 1
ATOM 1693 O O . LYS A 1 223 ? -18.120 -2.930 12.832 1.00 88.81 223 LYS A O 1
ATOM 1698 N N . ASN A 1 224 ? -18.018 -0.708 13.103 1.00 91.12 224 ASN A N 1
ATOM 1699 C CA . ASN A 1 224 ? -19.142 -0.427 12.203 1.00 91.12 224 ASN A CA 1
ATOM 1700 C C . ASN A 1 224 ? -18.818 -0.727 10.731 1.00 91.12 224 ASN A C 1
ATOM 1702 O O . ASN A 1 224 ? -19.728 -1.008 9.957 1.00 91.12 224 ASN A O 1
ATOM 1706 N N . ALA A 1 225 ? -17.539 -0.699 10.348 1.00 93.38 225 ALA A N 1
ATOM 1707 C CA . ALA A 1 225 ? -17.079 -1.103 9.020 1.00 93.38 225 ALA A CA 1
ATOM 1708 C C . ALA A 1 225 ? -17.060 -2.624 8.809 1.00 93.38 225 ALA A C 1
ATOM 1710 O O . ALA A 1 225 ? -16.781 -3.076 7.702 1.00 93.38 225 ALA A O 1
ATOM 1711 N N . GLY A 1 226 ? -17.312 -3.419 9.855 1.00 90.12 226 GLY A N 1
ATOM 1712 C CA . GLY A 1 226 ? -17.228 -4.877 9.790 1.00 90.12 226 GLY A CA 1
ATOM 1713 C C . GLY A 1 226 ? -15.795 -5.417 9.803 1.00 90.12 226 GLY A C 1
ATOM 1714 O O . GLY A 1 226 ? -15.566 -6.543 9.365 1.00 90.12 226 GLY A O 1
ATOM 1715 N N . LEU A 1 227 ? -14.826 -4.637 10.293 1.00 92.69 227 LEU A N 1
ATOM 1716 C CA . LEU A 1 227 ? -13.448 -5.092 10.478 1.00 92.69 227 LEU A CA 1
ATOM 1717 C C . LEU A 1 227 ? -13.284 -5.726 11.861 1.00 92.69 227 LEU A C 1
ATOM 1719 O O . LEU A 1 227 ? -13.269 -5.026 12.868 1.00 92.69 227 LEU A O 1
ATOM 1723 N N . ASN A 1 228 ? -13.127 -7.047 11.919 1.00 89.62 228 ASN A N 1
ATOM 1724 C CA . ASN A 1 228 ? -12.834 -7.772 13.161 1.00 89.62 228 ASN A CA 1
ATOM 1725 C C . ASN A 1 228 ? -11.373 -7.575 13.606 1.00 89.62 228 ASN A C 1
ATOM 1727 O O . ASN A 1 228 ? -10.547 -7.184 12.781 1.00 89.62 228 ASN A O 1
ATOM 1731 N N . PRO A 1 229 ? -11.006 -7.898 14.860 1.00 88.44 229 PRO A N 1
ATOM 1732 C CA . PRO A 1 229 ? -9.604 -7.961 15.264 1.00 88.44 229 PRO A CA 1
ATOM 1733 C C . PRO A 1 229 ? -8.765 -8.835 14.320 1.00 88.44 229 PRO A C 1
ATOM 1735 O O . PRO A 1 229 ? -9.175 -9.939 13.963 1.00 88.44 229 PRO A O 1
ATOM 1738 N N . GLY A 1 230 ? -7.608 -8.329 13.900 1.00 86.94 230 GLY A N 1
ATOM 1739 C CA . GLY A 1 230 ? -6.750 -8.945 12.891 1.00 86.94 230 GLY A CA 1
ATOM 1740 C C . GLY A 1 230 ? -5.913 -7.924 12.122 1.00 86.94 230 GLY A C 1
ATOM 1741 O O . GLY A 1 230 ? -6.002 -6.719 12.354 1.00 86.94 230 GLY A O 1
ATOM 1742 N N . SER A 1 231 ? -5.093 -8.418 11.197 1.00 94.75 231 SER A N 1
ATOM 1743 C CA . SER A 1 231 ? -4.261 -7.587 10.325 1.00 94.75 231 SER A CA 1
ATOM 1744 C C . SER A 1 231 ? -4.929 -7.380 8.964 1.00 94.75 231 SER A C 1
ATOM 1746 O O . SER A 1 231 ? -5.472 -8.327 8.393 1.00 94.75 231 SER A O 1
ATOM 1748 N N . TYR A 1 232 ? -4.892 -6.149 8.451 1.00 96.69 232 TYR A N 1
ATOM 1749 C CA . TYR A 1 232 ? -5.497 -5.772 7.173 1.00 96.69 232 TYR A CA 1
ATOM 1750 C C . TYR A 1 232 ? -4.556 -4.886 6.365 1.00 96.69 232 TYR A C 1
ATOM 1752 O O . TYR A 1 232 ? -3.980 -3.942 6.898 1.00 96.69 232 TYR A O 1
ATOM 1760 N N . GLU A 1 233 ? -4.480 -5.125 5.058 1.00 96.81 233 GLU A N 1
ATOM 1761 C CA . GLU A 1 233 ? -3.882 -4.172 4.123 1.00 96.81 233 GLU A CA 1
ATOM 1762 C C . GLU A 1 233 ? -4.913 -3.111 3.732 1.00 96.81 233 GLU A C 1
ATOM 1764 O O . GLU A 1 233 ? -5.947 -3.426 3.131 1.00 96.81 233 GLU A O 1
ATOM 1769 N N . VAL A 1 234 ? -4.625 -1.853 4.053 1.00 97.94 234 VAL A N 1
ATOM 1770 C CA . VAL A 1 234 ? -5.414 -0.692 3.639 1.00 97.94 234 VAL A CA 1
ATOM 1771 C C . VAL A 1 234 ? -4.845 -0.127 2.347 1.00 97.94 234 VAL A C 1
ATOM 1773 O O . VAL A 1 234 ? -3.633 0.035 2.224 1.00 97.94 234 VAL A O 1
ATOM 1776 N N . TYR A 1 235 ? -5.711 0.183 1.385 1.00 97.19 235 TYR A N 1
ATOM 1777 C CA . TYR A 1 235 ? -5.343 0.842 0.129 1.00 97.19 235 TYR A CA 1
ATOM 1778 C C . TYR A 1 235 ? -6.518 1.635 -0.449 1.00 97.19 235 TYR A C 1
ATOM 1780 O O . TYR A 1 235 ? -7.678 1.433 -0.078 1.00 97.19 235 TYR A O 1
ATOM 1788 N N . ALA A 1 236 ? -6.214 2.540 -1.374 1.00 97.25 236 ALA A N 1
ATOM 1789 C CA . ALA A 1 236 ? -7.179 3.341 -2.107 1.00 97.25 236 ALA A CA 1
ATOM 1790 C C . ALA A 1 236 ? -7.135 3.024 -3.607 1.00 97.25 236 ALA A C 1
ATOM 1792 O O . ALA A 1 236 ? -6.068 2.807 -4.180 1.00 97.25 236 ALA A O 1
ATOM 1793 N N . GLU A 1 237 ? -8.298 3.005 -4.252 1.00 95.06 237 GLU A N 1
ATOM 1794 C CA . GLU A 1 237 ? -8.464 2.707 -5.677 1.00 95.06 237 GLU A CA 1
ATOM 1795 C C . GLU A 1 237 ? -9.577 3.569 -6.303 1.00 95.06 237 GLU A C 1
ATOM 1797 O O . GLU A 1 237 ? -10.432 4.087 -5.572 1.00 95.06 237 GLU A O 1
ATOM 1802 N N . PRO A 1 238 ? -9.609 3.724 -7.643 1.00 92.88 238 PRO A N 1
ATOM 1803 C CA . PRO A 1 238 ? -10.742 4.343 -8.323 1.00 92.88 238 PRO A CA 1
ATOM 1804 C C . PRO A 1 238 ? -12.078 3.749 -7.864 1.00 92.88 238 PRO A C 1
ATOM 1806 O O . PRO A 1 238 ? -12.282 2.534 -7.857 1.00 92.88 238 PRO A O 1
ATOM 1809 N N . ALA A 1 239 ? -13.028 4.609 -7.514 1.00 94.19 239 ALA A N 1
ATOM 1810 C CA . ALA A 1 239 ? -14.392 4.198 -7.221 1.00 94.19 239 ALA A CA 1
ATOM 1811 C C . ALA A 1 239 ? -15.158 3.820 -8.502 1.00 94.19 239 ALA A C 1
ATOM 1813 O O . ALA A 1 239 ? -16.096 3.022 -8.445 1.00 94.19 239 ALA A O 1
ATOM 1814 N N . ASN A 1 240 ? -14.778 4.377 -9.653 1.00 88.50 240 ASN A N 1
ATOM 1815 C CA . ASN A 1 240 ? -15.400 4.104 -10.946 1.00 88.50 240 ASN A CA 1
ATOM 1816 C C . ASN A 1 240 ? -14.422 4.361 -12.107 1.00 88.50 240 ASN A C 1
ATOM 1818 O O . ASN A 1 240 ? -13.380 4.982 -11.919 1.00 88.50 240 ASN A O 1
ATOM 1822 N N . ALA A 1 241 ? -14.788 3.915 -13.311 1.00 82.69 241 ALA A N 1
ATOM 1823 C CA . ALA A 1 241 ? -13.936 3.995 -14.501 1.00 82.69 241 ALA A CA 1
ATOM 1824 C C . ALA A 1 241 ? -13.636 5.428 -14.985 1.00 82.69 241 ALA A C 1
ATOM 1826 O O . ALA A 1 241 ? -12.681 5.619 -15.726 1.00 82.69 241 ALA A O 1
ATOM 1827 N N . SER A 1 242 ? -14.414 6.437 -14.569 1.00 82.94 242 SER A N 1
ATOM 1828 C CA . SER A 1 242 ? -14.135 7.841 -14.926 1.00 82.94 242 SER A CA 1
ATOM 1829 C C . SER A 1 242 ? -13.017 8.462 -14.085 1.00 82.94 242 SER A C 1
ATOM 1831 O O . SER A 1 242 ? -12.493 9.520 -14.419 1.00 82.94 242 SER A O 1
ATOM 1833 N N . GLN A 1 243 ? -12.631 7.807 -12.986 1.00 85.44 243 GLN A N 1
ATOM 1834 C CA . GLN A 1 243 ? -11.501 8.219 -12.170 1.00 85.44 243 GLN A CA 1
ATOM 1835 C C . GLN A 1 243 ? -10.222 7.569 -12.685 1.00 85.44 243 GLN A C 1
ATOM 1837 O O . GLN A 1 243 ? -9.974 6.384 -12.481 1.00 85.44 243 GLN A O 1
ATOM 1842 N N . HIS A 1 244 ? -9.375 8.380 -13.301 1.00 85.19 244 HIS A N 1
ATOM 1843 C CA . HIS A 1 244 ? -8.099 7.960 -13.871 1.00 85.19 244 HIS A CA 1
ATOM 1844 C C . HIS A 1 244 ? -7.006 7.892 -12.782 1.00 85.19 244 HIS A C 1
ATOM 1846 O O . HIS A 1 244 ? -5.928 8.474 -12.894 1.00 85.19 244 HIS A O 1
ATOM 1852 N N . TYR A 1 245 ? -7.296 7.223 -11.666 1.00 90.12 245 TYR A N 1
ATOM 1853 C CA . TYR A 1 245 ? -6.342 7.047 -10.573 1.00 90.12 245 TYR A CA 1
ATOM 1854 C C . TYR A 1 245 ? -5.608 5.712 -10.689 1.00 90.12 245 TYR A C 1
ATOM 1856 O O . TYR A 1 245 ? -6.211 4.682 -10.981 1.00 90.12 245 TYR A O 1
ATOM 1864 N N . ILE A 1 246 ? -4.310 5.717 -10.390 1.00 90.94 246 ILE A N 1
ATOM 1865 C CA . ILE A 1 246 ? -3.568 4.477 -10.141 1.00 90.94 246 ILE A CA 1
ATOM 1866 C C . ILE A 1 246 ? -3.710 4.165 -8.653 1.00 90.94 246 ILE A C 1
ATOM 1868 O O . ILE A 1 246 ? -3.591 5.077 -7.831 1.00 90.94 246 ILE A O 1
ATOM 1872 N N . ARG A 1 247 ? -3.990 2.900 -8.310 1.00 93.50 247 ARG A N 1
ATOM 1873 C CA . ARG A 1 247 ? -4.149 2.417 -6.924 1.00 93.50 247 ARG A CA 1
ATOM 1874 C C . ARG A 1 247 ? -3.014 2.933 -6.029 1.00 93.50 247 ARG A C 1
ATOM 1876 O O . ARG A 1 247 ? -1.925 3.218 -6.521 1.00 93.50 247 ARG A O 1
ATOM 1883 N N . SER A 1 248 ? -3.254 3.087 -4.730 1.00 94.62 248 SER A N 1
ATOM 1884 C CA . SER A 1 248 ? -2.240 3.570 -3.786 1.00 94.62 248 SER A CA 1
ATOM 1885 C C . SER A 1 248 ? -1.262 2.493 -3.326 1.00 94.62 248 SER A C 1
ATOM 1887 O O . SER A 1 248 ? -1.484 1.299 -3.538 1.00 94.62 248 SER A O 1
ATOM 1889 N N . ASN A 1 249 ? -0.213 2.923 -2.619 1.00 92.44 249 ASN A N 1
ATOM 1890 C CA . ASN A 1 249 ? 0.556 2.048 -1.738 1.00 92.44 249 ASN A CA 1
ATOM 1891 C C . ASN A 1 249 ? -0.377 1.352 -0.729 1.00 92.44 249 ASN A C 1
ATOM 1893 O O . ASN A 1 249 ? -1.495 1.820 -0.472 1.00 92.44 249 ASN A O 1
ATOM 1897 N N . ARG A 1 250 ? 0.083 0.231 -0.168 1.00 93.50 250 ARG A N 1
ATOM 1898 C CA . ARG A 1 250 ? -0.639 -0.505 0.876 1.00 93.50 250 ARG A CA 1
ATOM 1899 C C . ARG A 1 250 ? -0.008 -0.224 2.230 1.00 93.50 250 ARG A C 1
ATOM 1901 O O . ARG A 1 250 ? 1.215 -0.218 2.339 1.00 93.50 250 ARG A O 1
ATOM 1908 N N . ILE A 1 251 ? -0.839 0.002 3.242 1.00 94.25 251 ILE A N 1
ATOM 1909 C CA . ILE A 1 251 ? -0.403 0.122 4.637 1.00 94.25 251 ILE A CA 1
ATOM 1910 C C . ILE A 1 251 ? -1.056 -1.001 5.429 1.00 94.25 251 ILE A C 1
ATOM 1912 O O . ILE A 1 251 ? -2.280 -1.145 5.412 1.00 94.25 251 ILE A O 1
ATOM 1916 N N . THR A 1 252 ? -0.246 -1.792 6.123 1.00 95.06 252 THR A N 1
ATOM 1917 C CA . THR A 1 252 ? -0.750 -2.824 7.026 1.00 95.06 252 THR A CA 1
ATOM 1918 C C . THR A 1 252 ? -1.173 -2.182 8.336 1.00 95.06 252 THR A C 1
ATOM 1920 O O . THR A 1 252 ? -0.373 -1.528 8.996 1.00 95.06 252 THR A O 1
ATOM 1923 N N . ILE A 1 253 ? -2.423 -2.403 8.726 1.00 94.12 253 ILE A N 1
ATOM 1924 C CA . ILE A 1 253 ? -2.935 -2.037 10.044 1.00 94.12 253 ILE A CA 1
ATOM 1925 C C . ILE A 1 253 ? -3.253 -3.296 10.852 1.00 94.12 253 ILE A C 1
ATOM 1927 O O . ILE A 1 253 ? -3.605 -4.342 10.304 1.00 94.12 253 ILE A O 1
ATOM 1931 N N . GLU A 1 254 ? -3.176 -3.185 12.169 1.00 90.12 254 GLU A N 1
ATOM 1932 C CA . GLU A 1 254 ? -3.610 -4.178 13.140 1.00 90.12 254 GLU A CA 1
ATOM 1933 C C . GLU A 1 254 ? -4.820 -3.629 13.895 1.00 90.12 254 GLU A C 1
ATOM 1935 O O . GLU A 1 254 ? -4.727 -2.672 14.671 1.00 90.12 254 GLU A O 1
ATOM 1940 N N . ILE A 1 255 ? -5.971 -4.259 13.681 1.00 88.56 255 ILE A N 1
ATOM 1941 C CA . ILE A 1 255 ? -7.131 -4.071 14.537 1.00 88.56 255 ILE A CA 1
ATOM 1942 C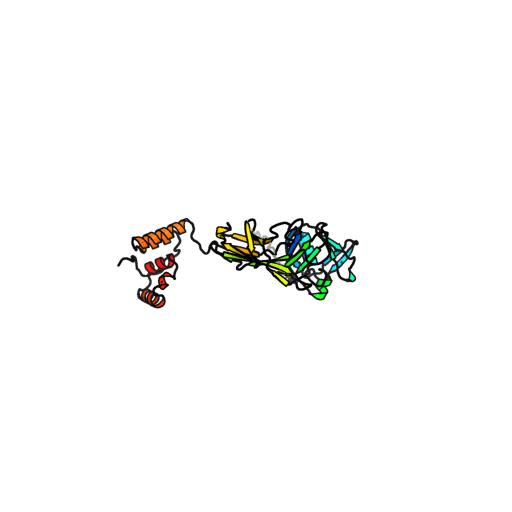 C . ILE A 1 255 ? -6.958 -4.977 15.742 1.00 88.56 255 ILE A C 1
ATOM 1944 O O . ILE A 1 255 ? -6.923 -6.199 15.610 1.00 88.56 255 ILE A O 1
ATOM 1948 N N . TYR A 1 256 ? -6.890 -4.391 16.928 1.00 78.44 256 TYR A N 1
ATOM 1949 C CA . TYR A 1 256 ? -6.753 -5.153 18.158 1.00 78.44 256 TYR A CA 1
ATOM 1950 C C . TYR A 1 256 ? -7.951 -4.908 19.063 1.00 78.44 256 TYR A C 1
ATOM 1952 O O . TYR A 1 256 ? -8.524 -3.821 19.110 1.00 78.44 256 TYR A O 1
ATOM 1960 N N . SER A 1 257 ? -8.342 -5.932 19.811 1.00 75.50 257 SER A N 1
ATOM 1961 C CA . SER A 1 257 ? -9.170 -5.719 20.992 1.00 75.50 257 SER A CA 1
ATOM 1962 C C . SER A 1 257 ? -8.237 -5.232 22.101 1.00 75.50 257 SER A C 1
ATOM 1964 O O . SER A 1 257 ? -7.367 -6.005 22.506 1.00 75.50 257 SER A O 1
ATOM 1966 N N . PRO A 1 258 ? -8.354 -3.983 22.587 1.00 58.84 258 PRO A N 1
ATOM 1967 C CA . PRO A 1 258 ? -7.529 -3.500 23.691 1.00 58.84 258 PRO A CA 1
ATOM 1968 C C . PRO A 1 258 ? -7.897 -4.292 24.943 1.00 58.84 258 PRO A C 1
ATOM 1970 O O . PRO A 1 258 ? -8.878 -3.955 25.590 1.00 58.84 258 PRO A O 1
ATOM 1973 N N . GLY A 1 259 ? -7.204 -5.405 25.219 1.00 60.12 259 GLY A N 1
ATOM 1974 C CA . GLY A 1 259 ? -7.431 -6.246 26.405 1.00 60.12 259 GLY A CA 1
ATOM 1975 C C . GLY A 1 259 ? -8.911 -6.473 26.739 1.00 60.12 259 GLY A C 1
ATOM 1976 O O . GLY A 1 259 ? -9.301 -6.397 27.898 1.00 60.12 259 GLY A O 1
ATOM 1977 N N . GLY A 1 260 ? -9.748 -6.633 25.711 1.00 56.28 260 GLY A N 1
ATOM 1978 C CA . GLY A 1 260 ? -11.189 -6.478 25.835 1.00 56.28 260 GLY A CA 1
ATOM 1979 C C . GLY A 1 260 ? -11.830 -7.792 26.231 1.00 56.28 260 GLY A C 1
ATOM 1980 O O . GLY A 1 260 ? -11.747 -8.765 25.488 1.00 56.28 260 GLY A O 1
ATOM 1981 N N . TYR A 1 261 ? -12.481 -7.789 27.386 1.00 66.38 261 TYR A N 1
ATOM 1982 C CA . TYR A 1 261 ? -13.292 -8.874 27.918 1.00 66.38 261 TYR A CA 1
ATOM 1983 C C . TYR A 1 261 ? -13.999 -9.716 26.847 1.00 66.38 261 TYR A C 1
ATOM 1985 O O . TYR A 1 261 ? -14.677 -9.170 25.957 1.00 66.38 261 TYR A O 1
ATOM 1993 N N . THR A 1 262 ? -13.890 -11.045 26.978 1.00 73.94 262 THR A N 1
ATOM 1994 C CA . THR A 1 262 ? -14.742 -11.996 26.248 1.00 73.94 262 THR A CA 1
ATOM 1995 C C . THR A 1 262 ? -16.215 -11.646 26.466 1.00 73.94 262 THR A C 1
ATOM 1997 O O . THR A 1 262 ? -16.564 -10.930 27.403 1.00 73.94 262 THR A O 1
ATOM 2000 N N . GLU A 1 263 ? -17.117 -12.145 25.624 1.00 69.62 263 GLU A N 1
ATOM 2001 C CA . GLU A 1 263 ? -18.553 -11.868 25.785 1.00 69.62 263 GLU A CA 1
ATOM 2002 C C . GLU A 1 263 ? -19.076 -12.292 27.173 1.00 69.62 263 GLU A C 1
ATOM 2004 O O . GLU A 1 263 ? -19.880 -11.598 27.795 1.00 69.62 263 GLU A O 1
ATOM 2009 N N . GLU A 1 264 ? -18.548 -13.396 27.705 1.00 77.94 264 GLU A N 1
ATOM 2010 C CA . GLU A 1 264 ? -18.829 -13.886 29.058 1.00 77.94 264 GLU A CA 1
ATOM 2011 C C . GLU A 1 264 ? -18.302 -12.934 30.134 1.00 77.94 264 GLU A C 1
ATOM 2013 O O . GLU A 1 264 ? -19.011 -12.617 31.089 1.00 77.94 264 GLU A O 1
ATOM 2018 N N . GLN A 1 265 ? -17.084 -12.425 29.957 1.00 78.56 265 GLN A N 1
ATOM 2019 C CA . GLN A 1 265 ? -16.496 -11.445 30.861 1.00 78.56 265 GLN A CA 1
ATOM 2020 C C . GLN A 1 265 ? -17.239 -10.100 30.804 1.00 78.56 265 GLN A C 1
ATOM 2022 O O . GLN A 1 265 ? -17.439 -9.446 31.824 1.00 78.56 265 GLN A O 1
ATOM 2027 N N . ARG A 1 266 ? -17.743 -9.708 29.632 1.00 76.75 266 ARG A N 1
ATOM 2028 C CA . ARG A 1 266 ? -18.563 -8.504 29.454 1.00 76.75 266 ARG A CA 1
ATOM 2029 C C . ARG A 1 266 ? -19.899 -8.612 30.187 1.00 76.75 266 ARG A C 1
ATOM 2031 O O . ARG A 1 266 ? -20.307 -7.663 30.854 1.00 76.75 266 ARG A O 1
ATOM 2038 N N . LYS A 1 267 ? -20.554 -9.777 30.120 1.00 82.12 267 LYS A N 1
ATOM 2039 C CA . LYS A 1 267 ? -21.758 -10.061 30.920 1.00 82.12 267 LYS A CA 1
ATOM 2040 C C . LYS A 1 267 ? -21.462 -9.991 32.414 1.00 82.12 267 LYS A C 1
ATOM 2042 O O . LYS A 1 267 ? -22.206 -9.339 33.140 1.00 82.12 267 LYS A O 1
ATOM 2047 N N . ALA A 1 268 ? -20.358 -10.590 32.850 1.00 86.44 268 ALA A N 1
ATOM 2048 C CA . ALA A 1 268 ? -19.954 -10.575 34.250 1.00 86.44 268 ALA A CA 1
ATOM 2049 C C . ALA A 1 268 ? -19.635 -9.163 34.768 1.00 86.44 268 ALA A C 1
ATOM 2051 O O . ALA A 1 268 ? -19.994 -8.838 35.894 1.00 86.44 268 ALA A O 1
ATOM 2052 N N . LEU A 1 269 ? -19.042 -8.293 33.945 1.00 80.44 269 LEU A N 1
ATOM 2053 C CA . LEU A 1 269 ? -18.852 -6.879 34.289 1.00 80.44 269 LEU A CA 1
ATOM 2054 C C . LEU A 1 269 ? -20.162 -6.129 34.472 1.00 80.44 269 LEU A C 1
ATOM 2056 O O . LEU A 1 269 ? -20.280 -5.338 35.403 1.00 80.44 269 LEU A O 1
ATOM 2060 N N . ASN A 1 270 ? -21.137 -6.361 33.597 1.00 81.56 270 ASN A N 1
ATOM 2061 C CA . ASN A 1 270 ? -22.443 -5.719 33.719 1.00 81.56 270 ASN A CA 1
ATOM 2062 C C . ASN A 1 270 ? -23.189 -6.208 34.968 1.00 81.56 270 ASN A C 1
ATOM 2064 O O . ASN A 1 270 ? -23.744 -5.393 35.693 1.00 81.56 270 ASN A O 1
ATOM 2068 N N . GLN A 1 271 ? -23.125 -7.508 35.262 1.00 88.56 271 GLN A N 1
ATOM 2069 C CA . GLN A 1 271 ? -23.689 -8.081 36.487 1.00 88.56 271 GLN A CA 1
ATOM 2070 C C . GLN A 1 271 ? -22.999 -7.543 37.745 1.00 88.56 271 GLN A C 1
ATOM 2072 O O . GLN A 1 271 ? -23.668 -7.183 38.706 1.00 88.56 271 GLN A O 1
ATOM 2077 N N . ALA A 1 272 ? -21.668 -7.428 37.738 1.00 86.75 272 ALA A N 1
ATOM 2078 C CA . ALA A 1 272 ? -20.932 -6.851 38.858 1.00 86.75 272 ALA A CA 1
ATOM 2079 C C . ALA A 1 272 ? -21.349 -5.394 39.117 1.00 86.75 272 ALA A C 1
ATOM 2081 O O . ALA A 1 272 ? -21.526 -5.017 4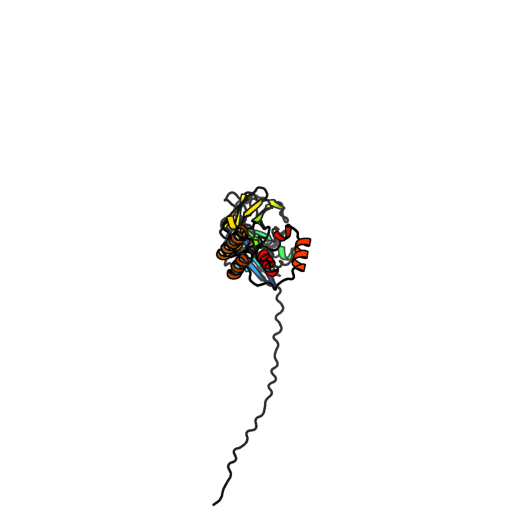0.271 1.00 86.75 272 ALA A O 1
ATOM 2082 N N . LYS A 1 273 ? -21.557 -4.588 38.063 1.00 82.69 273 LYS A N 1
ATOM 2083 C CA . LYS A 1 273 ? -22.091 -3.218 38.190 1.00 82.69 273 LYS A CA 1
ATOM 2084 C C . LYS A 1 273 ? -23.477 -3.206 38.825 1.00 82.69 273 LYS A C 1
ATOM 2086 O O . LYS A 1 273 ? -23.684 -2.481 39.785 1.00 82.69 273 LYS A O 1
ATOM 2091 N N . GLU A 1 274 ? -24.381 -4.055 38.349 1.00 85.62 274 GLU A N 1
ATOM 2092 C CA . GLU A 1 274 ? -25.745 -4.154 38.877 1.00 85.62 274 GLU A CA 1
ATOM 2093 C C . GLU A 1 274 ? -25.775 -4.543 40.365 1.00 85.62 274 GLU A C 1
ATOM 2095 O O . GLU A 1 274 ? -26.545 -3.966 41.134 1.00 85.62 274 GLU A O 1
ATOM 2100 N N . VAL A 1 275 ? -24.901 -5.462 40.793 1.00 88.81 275 VAL A N 1
ATOM 2101 C CA . VAL A 1 275 ? -24.733 -5.831 42.210 1.00 88.81 275 VAL A CA 1
ATOM 2102 C C . VAL A 1 275 ? -24.331 -4.613 43.041 1.00 88.81 275 VAL A C 1
ATOM 2104 O O . VAL A 1 275 ? -24.950 -4.336 44.065 1.00 88.81 275 VAL A O 1
ATOM 2107 N N . LEU A 1 276 ? -23.332 -3.849 42.599 1.00 81.19 276 LEU A N 1
ATOM 2108 C CA . LEU A 1 276 ? -22.907 -2.641 43.310 1.00 81.19 276 LEU A CA 1
ATOM 2109 C C . LEU A 1 276 ? -23.982 -1.558 43.333 1.00 81.19 276 LEU A C 1
ATOM 2111 O O . LEU A 1 276 ? -24.203 -0.966 44.384 1.00 81.19 276 LEU A O 1
ATOM 2115 N N . ASP A 1 277 ? -24.665 -1.331 42.215 1.00 79.88 277 ASP A N 1
ATOM 2116 C CA . ASP A 1 277 ? -25.694 -0.298 42.107 1.00 79.88 277 ASP A CA 1
ATOM 2117 C C . ASP A 1 277 ? -26.936 -0.636 42.952 1.00 79.88 277 ASP A C 1
ATOM 2119 O O . ASP A 1 277 ? -27.587 0.261 43.487 1.00 79.88 277 ASP A O 1
ATOM 2123 N N . THR A 1 278 ? -27.261 -1.926 43.104 1.00 84.62 278 THR A N 1
ATOM 2124 C CA . THR A 1 278 ? -28.475 -2.377 43.808 1.00 84.62 278 THR A CA 1
ATOM 2125 C C . THR A 1 278 ? -28.239 -2.638 45.294 1.00 84.62 278 THR A C 1
ATOM 2127 O O . THR A 1 278 ? -29.078 -2.282 46.121 1.00 84.62 278 THR A O 1
ATOM 2130 N N . SER A 1 279 ? -27.130 -3.293 45.649 1.00 86.69 279 SER A N 1
ATOM 2131 C CA . SER A 1 279 ? -26.863 -3.752 47.020 1.00 86.69 279 SER A CA 1
ATOM 2132 C C . SER A 1 279 ? -25.602 -3.154 47.639 1.00 86.69 279 SER A C 1
ATOM 2134 O O . SER A 1 279 ? -25.370 -3.339 48.832 1.00 86.69 279 SER A O 1
ATOM 2136 N N . GLY A 1 280 ? -24.763 -2.465 46.859 1.00 85.81 280 GLY A N 1
ATOM 2137 C CA . GLY A 1 280 ? -23.472 -1.956 47.324 1.00 85.81 280 GLY A CA 1
ATOM 2138 C C . GLY A 1 280 ? -22.461 -3.049 47.684 1.00 85.81 280 GLY A C 1
ATOM 2139 O O . GLY A 1 280 ? -21.431 -2.734 48.279 1.00 85.81 280 GLY A O 1
ATOM 2140 N N . ASN A 1 281 ? -22.728 -4.320 47.358 1.00 89.06 281 ASN A N 1
ATOM 2141 C CA . ASN A 1 281 ? -21.924 -5.460 47.798 1.00 89.06 281 ASN A CA 1
ATOM 2142 C C . ASN A 1 281 ? -20.628 -5.605 46.979 1.00 89.06 281 ASN A C 1
ATOM 2144 O O . ASN A 1 281 ? -20.587 -6.237 45.919 1.00 89.06 281 ASN A O 1
ATOM 2148 N N . VAL A 1 282 ? -19.540 -5.035 47.500 1.00 88.25 282 VAL A N 1
ATOM 2149 C CA . VAL A 1 282 ? -18.209 -5.059 46.872 1.00 88.25 282 VAL A CA 1
ATOM 2150 C C . VAL A 1 282 ? -17.637 -6.475 46.840 1.00 88.25 282 VAL A C 1
ATOM 2152 O O . VAL A 1 282 ? -16.997 -6.854 45.860 1.00 88.25 282 VAL A O 1
ATOM 2155 N N . ALA A 1 283 ? -17.863 -7.268 47.891 1.00 88.81 283 ALA A N 1
ATOM 2156 C CA . ALA A 1 283 ? -17.320 -8.621 47.986 1.00 88.81 283 ALA A CA 1
ATOM 2157 C C . ALA A 1 283 ? -17.910 -9.548 46.914 1.00 88.81 283 ALA A C 1
ATOM 2159 O O . ALA A 1 283 ? -17.176 -10.293 46.266 1.00 88.81 283 ALA A O 1
ATOM 2160 N N . GLU A 1 284 ? -19.219 -9.469 46.684 1.00 90.88 284 GLU A N 1
ATOM 2161 C CA . GLU A 1 284 ? -19.900 -10.248 45.646 1.00 90.88 284 GLU A CA 1
ATOM 2162 C C . GLU A 1 284 ? -19.453 -9.838 44.238 1.00 90.88 284 GLU A C 1
ATOM 2164 O O . GLU A 1 284 ? -19.082 -10.699 43.435 1.00 90.88 284 GLU A O 1
ATOM 2169 N N . ALA A 1 285 ? -19.389 -8.532 43.960 1.00 89.88 285 ALA A N 1
ATOM 2170 C CA . ALA A 1 285 ? -18.870 -8.025 42.693 1.00 89.88 285 ALA A CA 1
ATOM 2171 C C . ALA A 1 285 ? -17.414 -8.471 42.455 1.00 89.88 285 ALA A C 1
ATOM 2173 O O . ALA A 1 285 ? -17.075 -8.916 41.359 1.00 89.88 285 ALA A O 1
ATOM 2174 N N . TYR A 1 286 ? -16.560 -8.419 43.481 1.00 88.75 286 TYR A N 1
ATOM 2175 C CA . TYR A 1 286 ? -15.171 -8.875 43.401 1.00 88.75 286 TYR A CA 1
ATOM 2176 C C . TYR A 1 286 ? -15.067 -10.370 43.073 1.00 88.75 286 TYR A C 1
ATOM 2178 O O . TYR A 1 286 ? -14.368 -10.741 42.128 1.00 88.75 286 TYR A O 1
ATOM 2186 N N . GLN A 1 287 ? -15.791 -11.229 43.800 1.00 90.31 287 GLN A N 1
ATOM 2187 C CA . GLN A 1 287 ? -15.774 -12.680 43.573 1.00 90.31 287 GLN A CA 1
ATOM 2188 C C . GLN A 1 287 ? -16.283 -13.044 42.173 1.00 90.31 287 GLN A C 1
ATOM 2190 O O . GLN A 1 287 ? -15.717 -13.918 41.510 1.00 90.31 287 GLN A O 1
ATOM 2195 N N . LEU A 1 288 ? -17.299 -12.334 41.675 1.00 90.69 288 LEU A N 1
ATOM 2196 C CA . LEU A 1 288 ? -17.791 -12.508 40.312 1.00 90.69 288 LEU A CA 1
ATOM 2197 C C . LEU A 1 288 ? -16.706 -12.185 39.274 1.00 90.69 288 LEU A C 1
ATOM 2199 O O . LEU A 1 288 ? -16.441 -13.011 38.398 1.00 90.69 288 LEU A O 1
ATOM 2203 N N . LEU A 1 289 ? -16.038 -11.034 39.389 1.00 86.19 289 LEU A N 1
ATOM 2204 C CA . LEU A 1 289 ? -14.979 -10.621 38.460 1.00 86.19 289 LEU A CA 1
ATOM 2205 C C . LEU A 1 289 ? -13.745 -11.542 38.528 1.00 86.19 289 LEU A C 1
ATOM 2207 O O . LEU A 1 289 ? -13.168 -11.876 37.489 1.00 86.19 289 LEU A O 1
ATOM 2211 N N . LEU A 1 290 ? -13.369 -12.003 39.724 1.00 85.38 290 LEU A N 1
ATOM 2212 C CA . LEU A 1 290 ? -12.285 -12.968 39.928 1.00 85.38 290 LEU A CA 1
ATOM 2213 C C . LEU A 1 290 ? -12.611 -14.318 39.270 1.00 85.38 290 LEU A C 1
ATOM 2215 O O . LEU A 1 290 ? -11.813 -14.841 38.494 1.00 85.38 290 LEU A O 1
ATOM 2219 N N . SER A 1 291 ? -13.820 -14.848 39.494 1.00 88.12 291 SER A N 1
ATOM 2220 C CA . SER A 1 291 ? -14.248 -16.148 38.947 1.00 88.12 291 SER A CA 1
ATOM 2221 C C . SER A 1 291 ? -14.289 -16.196 37.414 1.00 88.12 291 SER A C 1
ATOM 2223 O O . SER A 1 291 ? -14.223 -17.272 36.821 1.00 88.12 291 SER A O 1
ATOM 2225 N N . LYS A 1 292 ? -14.400 -15.033 36.761 1.00 86.56 292 LYS A N 1
ATOM 2226 C CA . LYS A 1 292 ? -14.441 -14.891 35.297 1.00 86.56 292 LYS A CA 1
ATOM 2227 C C . LYS A 1 292 ? -13.101 -14.463 34.697 1.00 86.56 292 LYS A C 1
ATOM 2229 O O . LYS A 1 292 ? -13.029 -14.180 33.502 1.00 86.56 292 LYS A O 1
ATOM 2234 N N . GLY A 1 293 ? -12.040 -14.424 35.504 1.00 73.50 293 GLY A N 1
ATOM 2235 C CA . GLY A 1 293 ? -10.690 -14.079 35.055 1.00 73.50 293 GLY A CA 1
ATOM 2236 C C . GLY A 1 293 ? -10.550 -12.630 34.586 1.00 73.50 293 GLY A C 1
ATOM 2237 O O . GLY A 1 293 ? -9.662 -12.335 33.792 1.00 73.50 293 GLY A O 1
ATOM 2238 N N . ILE A 1 294 ? -11.446 -11.744 35.035 1.00 77.44 294 ILE A N 1
ATOM 2239 C CA . ILE A 1 294 ? -11.399 -10.296 34.776 1.00 77.44 294 ILE A CA 1
ATOM 2240 C C . ILE A 1 294 ? -10.389 -9.652 35.718 1.00 77.44 294 ILE A C 1
ATOM 2242 O O . ILE A 1 294 ? -9.546 -8.865 35.299 1.00 77.44 294 ILE A O 1
ATOM 2246 N N . ILE A 1 295 ? -10.426 -10.070 36.982 1.00 78.50 295 ILE A N 1
ATOM 2247 C CA . ILE A 1 295 ? -9.346 -9.855 37.938 1.00 78.50 295 ILE A CA 1
ATOM 2248 C C . ILE A 1 295 ? -8.471 -11.106 37.891 1.00 78.50 295 ILE A C 1
ATOM 2250 O O . ILE A 1 295 ? -8.931 -12.205 38.183 1.00 78.50 295 ILE A O 1
ATOM 2254 N N . SER A 1 296 ? -7.213 -10.951 37.491 1.00 67.69 296 SER A N 1
ATOM 2255 C CA . SER A 1 296 ? -6.278 -12.072 37.320 1.00 67.69 296 SER A CA 1
ATOM 2256 C C . SER A 1 296 ? -5.461 -12.388 38.573 1.00 67.69 296 SER A C 1
ATOM 2258 O O . SER A 1 296 ? -4.817 -13.435 38.643 1.00 67.69 296 SER A O 1
ATOM 2260 N N . LYS A 1 297 ? -5.454 -11.488 39.563 1.00 72.00 297 LYS A N 1
ATOM 2261 C CA . LYS A 1 297 ? -4.639 -11.608 40.775 1.00 72.00 297 LYS A CA 1
ATOM 2262 C C . LYS A 1 297 ? -5.294 -10.897 41.952 1.00 72.00 297 LYS A C 1
ATOM 2264 O O . LYS A 1 297 ? -5.786 -9.787 41.797 1.00 72.00 297 LYS A O 1
ATOM 2269 N N . GLU A 1 298 ? -5.228 -11.481 43.141 1.00 75.69 298 GLU A N 1
ATOM 2270 C CA . GLU A 1 298 ? -5.625 -10.780 44.364 1.00 75.69 298 GLU A CA 1
ATOM 2271 C C . GLU A 1 298 ? -4.541 -9.781 44.792 1.00 75.69 298 GLU A C 1
ATOM 2273 O O . GLU A 1 298 ? -3.342 -10.082 44.759 1.00 75.69 298 GLU A O 1
ATOM 2278 N N . LEU A 1 299 ? -4.952 -8.576 45.188 1.00 73.25 299 LEU A N 1
ATOM 2279 C CA . LEU A 1 299 ? -4.041 -7.637 45.837 1.00 73.25 299 LEU A CA 1
ATOM 2280 C C . LEU A 1 299 ? -3.854 -8.043 47.307 1.00 73.25 299 LEU A C 1
ATOM 2282 O O . LEU A 1 299 ? -4.802 -8.524 47.928 1.00 73.25 299 LEU A O 1
ATOM 2286 N N . PRO A 1 300 ? -2.657 -7.840 47.887 1.00 77.88 300 PRO A N 1
ATOM 2287 C CA . PRO A 1 300 ? -2.483 -7.991 49.327 1.00 77.88 300 PRO A CA 1
ATOM 2288 C C . PRO A 1 300 ? -3.375 -6.987 50.064 1.00 77.88 300 PRO A C 1
ATOM 2290 O O . PRO A 1 300 ? -3.664 -5.914 49.534 1.00 77.88 300 PRO A O 1
ATOM 2293 N N . THR A 1 301 ? -3.768 -7.303 51.299 1.00 80.50 301 THR A N 1
ATOM 2294 C CA . THR A 1 301 ? -4.506 -6.358 52.144 1.00 80.50 301 THR A CA 1
ATOM 2295 C C . THR A 1 301 ? -3.710 -5.063 52.294 1.00 80.50 301 THR A C 1
ATOM 2297 O O . THR A 1 301 ? -2.545 -5.077 52.699 1.00 80.50 301 THR A O 1
ATOM 2300 N N . LEU A 1 302 ? -4.335 -3.942 51.947 1.00 79.94 302 LEU A N 1
ATOM 2301 C CA . LEU A 1 302 ? -3.713 -2.626 51.957 1.00 79.94 302 LEU A CA 1
ATOM 2302 C C . LEU A 1 302 ? -4.096 -1.860 53.232 1.00 79.94 302 LEU A C 1
ATOM 2304 O O . LEU A 1 302 ? -5.232 -1.958 53.699 1.00 79.94 302 LEU A O 1
ATOM 2308 N N . PRO A 1 303 ? -3.178 -1.066 53.810 1.00 81.06 303 PRO A N 1
ATOM 2309 C CA . PRO A 1 303 ? -3.471 -0.289 55.007 1.00 81.06 303 PRO A CA 1
ATOM 2310 C C . PRO A 1 303 ? -4.466 0.838 54.701 1.00 81.06 303 PRO A C 1
ATOM 2312 O O . PRO A 1 303 ? -4.323 1.547 53.704 1.00 81.06 303 PRO A O 1
ATOM 2315 N N . ALA A 1 304 ? -5.423 1.072 55.604 1.00 75.25 304 ALA A N 1
ATOM 2316 C CA . ALA A 1 304 ? -6.445 2.117 55.456 1.00 75.25 304 ALA A CA 1
ATOM 2317 C C . ALA A 1 304 ? -5.854 3.526 55.236 1.00 75.25 304 ALA A C 1
ATOM 2319 O O . ALA A 1 304 ? -6.420 4.336 54.508 1.00 75.25 304 ALA A O 1
ATOM 2320 N N . SER A 1 305 ? -4.667 3.797 55.790 1.00 77.38 305 SER A N 1
ATOM 2321 C CA . SER A 1 305 ? -3.945 5.062 55.599 1.00 77.38 305 SER A CA 1
ATOM 2322 C C . SER A 1 305 ? -3.554 5.340 54.141 1.00 77.38 305 SER A C 1
ATOM 2324 O O . SER A 1 305 ? -3.390 6.500 53.762 1.00 77.38 305 SER A O 1
ATOM 2326 N N . LEU A 1 306 ? -3.415 4.303 53.309 1.00 78.25 306 LEU A N 1
ATOM 2327 C CA . LEU A 1 306 ? -3.147 4.447 51.879 1.00 78.25 306 LEU A CA 1
ATOM 2328 C C . LEU A 1 306 ? -4.423 4.808 51.106 1.00 78.25 306 LEU A C 1
ATOM 2330 O O . LEU A 1 306 ? -4.354 5.625 50.192 1.00 78.25 306 LEU A O 1
ATOM 2334 N N . TYR A 1 307 ? -5.581 4.272 51.505 1.00 70.88 307 TYR A N 1
ATOM 2335 C CA . TYR A 1 307 ? -6.872 4.651 50.923 1.00 70.88 307 TYR A CA 1
ATOM 2336 C C . TYR A 1 307 ? -7.169 6.131 51.150 1.00 70.88 307 TYR A C 1
ATOM 2338 O O . TYR A 1 307 ? -7.505 6.835 50.204 1.00 70.88 307 TYR A O 1
ATOM 2346 N N . THR A 1 308 ? -6.963 6.629 52.375 1.00 70.81 308 THR A N 1
ATOM 2347 C CA . THR A 1 308 ? -7.151 8.051 52.702 1.00 70.81 308 THR A CA 1
ATOM 2348 C C . THR A 1 308 ? -6.278 8.946 51.825 1.00 70.81 308 THR A C 1
ATOM 2350 O O . THR A 1 308 ? -6.785 9.899 51.247 1.00 70.81 308 THR A O 1
ATOM 2353 N N . LYS A 1 309 ? -5.003 8.590 51.618 1.00 71.44 309 LYS A N 1
ATOM 2354 C CA . LYS A 1 309 ? -4.105 9.332 50.716 1.00 71.44 309 LYS A CA 1
ATOM 2355 C C . LYS A 1 309 ? -4.559 9.298 49.257 1.00 71.44 309 LYS A C 1
ATOM 2357 O O . LYS A 1 309 ? -4.462 10.304 48.567 1.00 71.44 309 LYS A O 1
ATOM 2362 N N . LEU A 1 310 ? -5.046 8.157 48.768 1.00 68.88 310 LEU A N 1
ATOM 2363 C CA . LEU A 1 310 ? -5.576 8.054 47.405 1.00 68.88 310 LEU A CA 1
ATOM 2364 C C . LEU A 1 310 ? -6.859 8.880 47.247 1.00 68.88 310 LEU A C 1
ATOM 2366 O O . LEU A 1 310 ? -7.007 9.588 46.258 1.00 68.88 310 LEU A O 1
ATOM 2370 N N . ALA A 1 311 ? -7.753 8.850 48.233 1.00 69.25 311 ALA A N 1
ATOM 2371 C CA . ALA A 1 311 ? -8.951 9.680 48.249 1.00 69.25 311 ALA A CA 1
ATOM 2372 C C . ALA A 1 311 ? -8.616 11.181 48.339 1.00 69.25 311 ALA A C 1
ATOM 2374 O O . ALA A 1 311 ? -9.264 11.980 47.675 1.00 69.25 311 ALA A O 1
ATOM 2375 N N . GLU A 1 312 ? -7.581 11.575 49.086 1.00 70.81 312 GLU A N 1
ATOM 2376 C CA . GLU A 1 312 ? -7.089 12.961 49.144 1.00 70.81 312 GLU A CA 1
ATOM 2377 C C . GLU A 1 312 ? -6.486 13.424 47.809 1.00 70.81 312 GLU A C 1
ATOM 2379 O O . GLU A 1 312 ? -6.765 14.534 47.359 1.00 70.81 312 GLU A O 1
ATOM 2384 N N . ILE A 1 313 ? -5.672 12.580 47.164 1.00 64.12 313 ILE A N 1
ATOM 2385 C CA . ILE A 1 313 ? -4.987 12.910 45.903 1.00 64.12 313 ILE A CA 1
ATOM 2386 C C . ILE A 1 313 ? -5.967 12.925 44.725 1.00 64.12 313 ILE A C 1
ATOM 2388 O O . ILE A 1 313 ? -5.889 13.802 43.864 1.00 64.12 313 ILE A O 1
ATOM 2392 N N . TYR A 1 314 ? -6.871 11.948 44.661 1.00 55.50 314 TYR A N 1
ATOM 2393 C CA . TYR A 1 314 ? -7.723 11.725 43.493 1.00 55.50 314 TYR A CA 1
ATOM 2394 C C . TYR A 1 314 ? -9.168 12.198 43.690 1.00 55.50 314 TYR A C 1
ATOM 2396 O O . TYR A 1 314 ? -9.860 12.440 42.699 1.00 55.50 314 TYR A O 1
ATOM 2404 N N . GLY A 1 315 ? -9.632 12.393 44.928 1.00 63.28 315 GLY A N 1
ATOM 2405 C CA . GLY A 1 315 ? -10.963 12.919 45.245 1.00 63.28 315 GLY A CA 1
ATOM 2406 C C . GLY A 1 315 ? -12.091 12.218 44.465 1.00 63.28 315 GLY A C 1
ATOM 2407 O O . GLY A 1 315 ? -12.040 11.001 44.276 1.00 63.28 315 GLY A O 1
ATOM 2408 N N . PRO A 1 316 ? -13.086 12.954 43.932 1.00 49.22 316 PRO A N 1
ATOM 2409 C CA . PRO A 1 316 ? -14.156 12.384 43.101 1.00 49.22 316 PRO A CA 1
ATOM 2410 C C . PRO A 1 316 ? -13.663 11.792 41.764 1.00 49.22 316 PRO A C 1
ATOM 2412 O O . PRO A 1 316 ? -14.425 11.135 41.062 1.00 49.22 316 PRO A O 1
ATOM 2415 N N . ASN A 1 317 ? -12.389 11.990 41.394 1.00 45.34 317 ASN A N 1
ATOM 2416 C CA . ASN A 1 317 ? -11.774 11.373 40.217 1.00 45.34 317 ASN A CA 1
ATOM 2417 C C . ASN A 1 317 ? -11.105 10.022 40.518 1.00 45.34 317 ASN A C 1
ATOM 2419 O O . ASN A 1 317 ? -10.660 9.374 39.572 1.00 45.34 317 ASN A O 1
ATOM 2423 N N . LEU A 1 318 ? -11.083 9.551 41.773 1.00 54.41 318 LEU A N 1
ATOM 2424 C CA . LEU A 1 318 ? -10.717 8.162 42.096 1.00 54.41 318 LEU A CA 1
ATOM 2425 C C . LEU A 1 318 ? -11.659 7.165 41.391 1.00 54.41 318 LEU A C 1
ATOM 2427 O O . LEU A 1 318 ? -11.308 6.028 41.107 1.00 54.41 318 LEU A O 1
ATOM 2431 N N . GLU A 1 319 ? -12.857 7.612 41.017 1.00 46.31 319 GLU A N 1
ATOM 2432 C CA . GLU A 1 319 ? -13.764 6.842 40.176 1.00 46.31 319 GLU A CA 1
ATOM 2433 C C . GLU A 1 319 ? -13.286 6.696 38.721 1.00 46.31 319 GLU A C 1
ATOM 2435 O O . GLU A 1 319 ? -13.647 5.753 38.017 1.00 46.31 319 GLU A O 1
ATOM 2440 N N . ARG A 1 320 ? -12.462 7.623 38.239 1.00 44.41 320 ARG A N 1
ATOM 2441 C CA . ARG A 1 320 ? -11.963 7.612 36.860 1.00 44.41 320 ARG A CA 1
ATOM 2442 C C . ARG A 1 320 ? -10.693 6.776 36.706 1.00 44.41 320 ARG A C 1
ATOM 2444 O O . ARG A 1 320 ? -10.315 6.487 35.576 1.00 44.41 320 ARG A O 1
ATOM 2451 N N . PHE A 1 321 ? -10.058 6.395 37.815 1.00 45.38 321 PHE A N 1
ATOM 2452 C CA . PHE A 1 321 ? -8.842 5.590 37.867 1.00 45.38 321 PHE A CA 1
ATOM 2453 C C . PHE A 1 321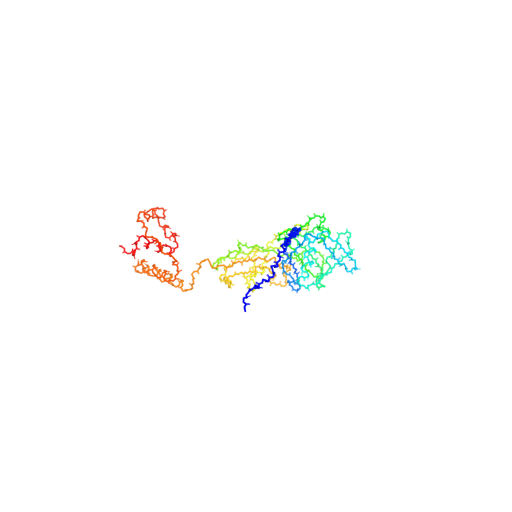 ? -8.739 4.863 39.212 1.00 45.38 321 PHE A C 1
ATOM 2455 O O . PHE A 1 321 ? -8.707 5.541 40.239 1.00 45.38 321 PHE A O 1
ATOM 2462 N N . PRO A 1 322 ? -8.558 3.530 39.253 1.00 61.91 322 PRO A N 1
ATOM 2463 C CA . PRO A 1 322 ? -8.440 2.569 38.143 1.00 61.91 322 PRO A CA 1
ATOM 2464 C C . PRO A 1 322 ? -9.789 2.241 37.460 1.00 61.91 322 PRO A C 1
ATOM 2466 O O . PRO A 1 322 ? -10.826 2.778 37.846 1.00 61.91 322 PRO A O 1
ATOM 2469 N N . SER A 1 323 ? -9.775 1.390 36.420 1.00 72.12 323 SER A N 1
ATOM 2470 C CA . SER A 1 323 ? -10.981 0.872 35.744 1.00 72.12 323 SER A CA 1
ATOM 2471 C C . SER A 1 323 ? -11.998 0.290 36.738 1.00 72.12 323 SER A C 1
ATOM 2473 O O . SER A 1 323 ? -11.666 0.060 37.897 1.00 72.12 323 SER A O 1
ATOM 2475 N N . PHE A 1 324 ? -13.243 0.036 36.317 1.00 75.31 324 PHE A N 1
ATOM 2476 C CA . PHE A 1 324 ? -14.292 -0.460 37.223 1.00 75.31 324 PHE A CA 1
ATOM 2477 C C . PHE A 1 324 ? -13.835 -1.693 38.028 1.00 75.31 324 PHE A C 1
ATOM 2479 O O . PHE A 1 324 ? -13.882 -1.689 39.254 1.00 75.31 324 PHE A O 1
ATOM 2486 N N . GLU A 1 325 ? -13.294 -2.703 37.356 1.00 71.00 325 GLU A N 1
ATOM 2487 C CA . GLU A 1 325 ? -12.715 -3.900 37.964 1.00 71.00 325 GLU A CA 1
ATOM 2488 C C . GLU A 1 325 ? -11.517 -3.600 38.872 1.00 71.00 325 GLU A C 1
ATOM 2490 O O . GLU A 1 325 ? -11.419 -4.167 39.959 1.00 71.00 325 GLU A O 1
ATOM 2495 N N . GLY A 1 326 ? -10.647 -2.663 38.485 1.00 72.38 326 GLY A N 1
ATOM 2496 C CA . GLY A 1 326 ? -9.528 -2.234 39.315 1.00 72.38 326 GLY A CA 1
ATOM 2497 C C . GLY A 1 326 ? -10.002 -1.507 40.572 1.00 72.38 326 GLY A C 1
ATOM 2498 O O . GLY A 1 326 ? -9.382 -1.633 41.625 1.00 72.38 326 GLY A O 1
ATOM 2499 N N . ARG A 1 327 ? -11.126 -0.782 40.501 1.00 79.00 327 ARG A N 1
ATOM 2500 C CA . ARG A 1 327 ? -11.736 -0.102 41.650 1.00 79.00 327 ARG A CA 1
ATOM 2501 C C . ARG A 1 327 ? -12.290 -1.122 42.636 1.00 79.00 327 ARG A C 1
ATOM 2503 O O . ARG A 1 327 ? -12.052 -0.995 43.831 1.00 79.00 327 ARG A O 1
ATOM 2510 N N . ILE A 1 328 ? -12.975 -2.151 42.142 1.00 80.00 328 ILE A N 1
ATOM 2511 C CA . ILE A 1 328 ? -13.501 -3.239 42.977 1.00 80.00 328 ILE A CA 1
ATOM 2512 C C . ILE A 1 328 ? -12.378 -4.038 43.626 1.00 80.00 328 ILE A C 1
ATOM 2514 O O . ILE A 1 328 ? -12.422 -4.286 44.829 1.00 80.00 328 ILE A O 1
ATOM 2518 N N . GLN A 1 329 ? -11.331 -4.352 42.866 1.00 78.94 329 GLN A N 1
ATOM 2519 C CA . GLN A 1 329 ? -10.123 -4.980 43.391 1.00 78.94 329 GLN A CA 1
ATOM 2520 C C . GLN A 1 329 ? -9.478 -4.141 44.504 1.00 78.94 329 GLN A C 1
ATOM 2522 O O . GLN A 1 329 ? -9.061 -4.681 45.527 1.00 78.94 329 GLN A O 1
ATOM 2527 N N . LEU A 1 330 ? -9.424 -2.819 44.326 1.00 80.06 330 LEU A N 1
ATOM 2528 C CA . LEU A 1 330 ? -8.834 -1.893 45.284 1.00 80.06 330 LEU A CA 1
ATOM 2529 C C . LEU A 1 330 ? -9.678 -1.755 46.564 1.00 80.06 330 LEU A C 1
ATOM 2531 O O . LEU A 1 330 ? -9.131 -1.851 47.659 1.00 80.06 330 LEU A O 1
ATOM 2535 N N . LEU A 1 331 ? -10.997 -1.571 46.445 1.00 81.75 331 LEU A N 1
ATOM 2536 C CA . LEU A 1 331 ? -11.915 -1.482 47.590 1.00 81.75 331 LEU A CA 1
ATOM 2537 C C . LEU A 1 331 ? -11.875 -2.756 48.440 1.00 81.75 331 LEU A C 1
ATOM 2539 O O . LEU A 1 331 ? -11.739 -2.682 49.663 1.00 81.75 331 LEU A O 1
ATOM 2543 N N . TYR A 1 332 ? -11.900 -3.917 47.784 1.00 82.38 332 TYR A N 1
ATOM 2544 C CA . TYR A 1 332 ? -11.785 -5.204 48.459 1.00 82.38 332 TYR A CA 1
ATOM 2545 C C . TYR A 1 332 ? -10.434 -5.355 49.178 1.00 82.38 332 TYR A C 1
ATOM 2547 O O . TYR A 1 332 ? -10.392 -5.776 50.334 1.00 82.38 332 TYR A O 1
ATOM 2555 N N . ALA A 1 333 ? -9.330 -4.929 48.552 1.00 82.56 333 ALA A N 1
ATOM 2556 C CA . ALA A 1 333 ? -8.000 -4.944 49.168 1.00 82.56 333 ALA A CA 1
ATOM 2557 C C . ALA A 1 333 ? -7.889 -4.036 50.408 1.00 82.56 333 ALA A C 1
ATOM 2559 O O . ALA A 1 333 ? -7.094 -4.321 51.304 1.00 82.56 333 ALA A O 1
ATOM 2560 N N . PHE A 1 334 ? -8.698 -2.976 50.495 1.00 82.69 334 PHE A N 1
ATOM 2561 C CA . PHE A 1 334 ? -8.818 -2.120 51.682 1.00 82.69 334 PHE A CA 1
ATOM 2562 C C . PHE A 1 334 ? -9.759 -2.673 52.765 1.00 82.69 334 PHE A C 1
ATOM 2564 O O . PHE A 1 334 ? -9.941 -2.032 53.799 1.00 82.69 334 PHE A O 1
ATOM 2571 N N . GLY A 1 335 ? -10.353 -3.852 52.556 1.00 80.75 335 GLY A N 1
ATOM 2572 C CA . GLY A 1 335 ? -11.305 -4.461 53.487 1.00 80.75 335 GLY A CA 1
ATOM 2573 C C . GLY A 1 335 ? -12.712 -3.860 53.423 1.00 80.75 335 GLY A C 1
ATOM 2574 O O . GLY A 1 335 ? -13.533 -4.146 54.293 1.00 80.75 335 GLY A O 1
ATOM 2575 N N . ILE A 1 336 ? -13.010 -3.044 52.407 1.00 81.56 336 ILE A N 1
ATOM 2576 C CA . ILE A 1 336 ? -14.342 -2.477 52.183 1.00 81.56 336 ILE A CA 1
ATOM 2577 C C . ILE A 1 336 ? -15.167 -3.517 51.428 1.00 81.56 336 ILE A C 1
ATOM 2579 O O . ILE A 1 336 ? -14.972 -3.744 50.235 1.00 81.56 336 ILE A O 1
ATOM 2583 N N . THR A 1 337 ? -16.081 -4.172 52.138 1.00 83.69 337 THR A N 1
ATOM 2584 C CA . THR A 1 337 ? -16.920 -5.251 51.592 1.00 83.69 337 THR A CA 1
ATOM 2585 C C . THR A 1 337 ? -18.330 -4.790 51.217 1.00 83.69 337 THR A C 1
ATOM 2587 O O . THR A 1 337 ? -19.006 -5.490 50.466 1.00 83.69 337 THR A O 1
ATOM 2590 N N . SER A 1 338 ? -18.747 -3.600 51.665 1.00 81.25 338 SER A N 1
ATOM 2591 C CA . SER A 1 338 ? -20.008 -2.951 51.293 1.00 81.25 338 SER A CA 1
ATOM 2592 C C . SER A 1 338 ? -19.851 -1.428 51.209 1.00 81.25 338 SER A C 1
ATOM 2594 O O . SER A 1 338 ? -19.062 -0.847 51.955 1.00 81.25 338 SER A O 1
ATOM 2596 N N . LEU A 1 339 ? -20.601 -0.793 50.302 1.00 74.44 339 LEU A N 1
ATOM 2597 C CA . LEU A 1 339 ? -20.676 0.666 50.135 1.00 74.44 339 LEU A CA 1
ATOM 2598 C C . LEU A 1 339 ? -21.888 1.305 50.828 1.00 74.44 339 LEU A C 1
ATOM 2600 O O . LEU A 1 339 ? -21.960 2.529 50.908 1.00 74.44 339 LEU A O 1
ATOM 2604 N N . THR A 1 340 ? -22.829 0.509 51.339 1.00 63.12 340 THR A N 1
ATOM 2605 C CA . THR A 1 340 ? -23.956 1.019 52.128 1.00 63.12 340 THR A CA 1
ATOM 2606 C C . THR A 1 340 ? -23.547 1.103 53.597 1.00 63.12 340 THR A C 1
ATOM 2608 O O . THR A 1 340 ? -23.588 0.099 54.315 1.00 63.12 340 THR A O 1
ATOM 2611 N N . GLY A 1 341 ? -23.116 2.295 54.011 1.00 49.44 341 GLY A N 1
ATOM 2612 C CA . GLY A 1 341 ? -22.991 2.717 55.406 1.00 49.44 341 GLY A CA 1
ATOM 2613 C C . GLY A 1 341 ? -24.070 3.725 55.758 1.00 49.44 341 GLY A C 1
ATOM 2614 O O . GLY A 1 341 ? -24.338 4.594 54.896 1.00 49.44 341 GLY A O 1
#

Sequence (341 aa):
MDNPSKLLPVALTTTIILLLLLTVPAAAPATNYVTVNVRIESLNSGTIWYGKVTLPDSSFTVTATSGNSYTLSSMQCPLGALEKASQQGGFSYQLSDAWISWDLFVSTINNDGNIVYFVNGGFPNYGAGYGWLNNVGDLDEGDEVLWFIYGSGYTGSWDYKPLKIEVNSERIPYDGTLEVTVKYATGNYPNPTWSAASGVRVKAGNVTLGTTNSSGLLRVNVKNAGLNPGSYEVYAEPANASQHYIRSNRITIEIYSPGGYTEEQRKALNQAKEVLDTSGNVAEAYQLLLSKGIISKELPTLPASLYTKLAEIYGPNLERFPSFEGRIQLLYAFGITSLTG

Foldseek 3Di:
DDDDDDDDDDDDDDDDDDPDPPPPPDDDPPFDKAKEWEWEQELVPGTLDTDIFIWTQAKDWDAAPVRDIDIAGGLLWLVVVVVRRCVVSVKDWHWDCVPPVFHIATQDINNQGDKAKDKQNWGDPGHRTPGCCVPPNGHHHHIYIYMYGQHPDDPDDDLEWEKAKDWPDLEAELQGKIKIAIWTFDDDPGDTDTAQDFQWWKDWAPFTQGTAHRRNMDIHGNNVSVNDFDKTWIWIHHPDSSRNYRIYDTRIHGHDHPPDDDPQLVVLQVVLVVCCVPFQFLQVSLVSNCVRCVPVDQDAQDEVVVVVVCCVVQPVNVCVPDDPNVSSSVCVSPVNRGPPD

Secondary structure (DSSP, 8-state):
-------PPPP------------PPPPPP---EEEEEEEEEETTTEEEEEEEEEEESS-EEEE-TTS-EEEES-S-SHHHHHHHHHHHHT--EEEE-TTTTT--EEEEETTEE-EEEEETTB--SS-TTHHHHHHT-SPPTT-EEEEEE--S---SS-SSEEEEEEES-SEEETTSEEEEEEEEEESSTTS-EEEE-TT-EEEETTEEEEE--TTSEEEEETTTTT--SEEEEEEEE-SSTT--EEPPPPEEEEEE-SS---HHHHHHHHHHHHHHHHH-BHHHHHHHHHHTTSS-SPPPPPPHHHHHHHHHHHGGGTTTSS-HHHHHHHHHHTT--BS--

pLDDT: mean 82.59, std 17.24, range [34.56, 98.62]